Protein AF-A0A3L6RBG2-F1 (afdb_monomer)

Foldseek 3Di:
DDDDLLRVLLVCLLVLNVPSVVVVLVPDQNQPRADPQRDGSLLSCLLQLPLVSNCCCCPVNPDQQLDAGNFQDGSLQSNLQHADPSNHPSLSVNVVSVVRVRQQARATNQQDGSLLSCLLRLVLSSNVVSVVSPHDLFRAGPQGGSLLNNLLNLNLSSNLSSLVSPDDQQGDDVQHDGSLLSNLNSVRPSSNVSSLVSPHDLQDAGPQQAGSLVSNVVVVPVVVNVVSVVSPHDPPRPSVPVVVVVPDDPPPD

Mean predicted aligned error: 6.05 Å

Organism: Panicum miliaceum (NCBI:txid4540)

Solvent-accessible surface area (backbone atoms only — not comparable to full-atom values): 13514 Å² total; per-residue (Å²): 132,83,77,51,73,48,56,51,42,38,52,29,30,67,69,67,41,58,68,65,43,59,60,45,54,76,78,46,74,66,77,75,30,60,47,78,70,45,26,40,52,54,32,42,15,28,37,62,26,36,45,72,54,39,49,44,38,40,74,74,61,64,45,64,47,62,51,54,26,72,54,41,40,26,23,56,34,41,26,33,60,47,70,70,96,73,51,45,68,36,54,65,32,47,54,49,37,48,74,65,69,24,62,49,56,57,43,26,78,71,43,54,25,26,51,34,34,15,18,47,66,48,37,51,69,48,41,55,52,34,48,76,68,68,24,71,63,69,54,66,33,88,79,29,31,23,53,27,35,3,16,38,60,57,21,43,70,29,35,51,54,42,48,77,66,65,36,64,46,67,62,63,48,93,85,39,61,40,24,50,43,30,2,54,76,44,67,21,63,65,33,34,50,56,31,48,76,69,65,27,64,55,68,44,57,36,87,78,37,38,34,41,57,56,56,30,56,75,72,63,40,62,68,53,37,51,50,40,48,75,70,65,32,64,92,80,64,78,43,66,62,63,73,71,56,73,78,72,77,95,78,86,126

pLDDT: mean 91.05, std 12.67, range [36.81, 98.62]

Sequence (253 aa):
MAPTPLEVAVRAAVAGNLRPLKELSRTMDLRRGRGVNGRTMLHFAAKAGLLDLCRFLVEEAGFDANSASAHGETPILVATEAEGDEAADIVPVLRYLLARGGDPAAPDDKGYTPLHNAAEFGHHEALRLLLSKGAPVDPINRRGTPLHLAAAMDHDQAVKILLEHGADPNRVANHVLSPLMMACCGHSLKCMKLLVEAGADVNFKSPSGRPVLFQAVDDGITDIVKFLLEAGADPNIDDGILSNRACGDPWMG

Secondary structure (DSSP, 8-state):
-PPPHHHHHHHHHHTT-HHHHHHHHTTS-GGG---GGG--HHHHHHHTT-HHHHHIIIIIS---TT---TTS--HHHHHHT--STT---HHHHHHHHHHTT--TT---TT---HHHHHHHTT-HHHHHHHHHTT--S---BTTB-HHHHHHHTT-HHHHHHHHHTT--TT---TTPPPHHHHHHHTT-HHHHHHHHHTT--TTPBPTTS-BHHHHHHHTT-HHHHHHHHHTT--TT---SSGGGTSS------

Radius of gyration: 23.32 Å; Cα contacts (8 Å, |Δi|>4): 464; chains: 1; bounding box: 46×41×84 Å

Structure (mmCIF, N/CA/C/O backbone):
data_AF-A0A3L6RBG2-F1
#
_entry.id   AF-A0A3L6RBG2-F1
#
loop_
_atom_site.group_PDB
_atom_site.id
_atom_site.type_symbol
_atom_site.label_atom_id
_atom_site.label_alt_id
_atom_site.label_comp_id
_atom_site.label_asym_id
_atom_site.label_entity_id
_atom_site.label_seq_id
_atom_site.pdbx_PDB_ins_code
_atom_site.Cartn_x
_atom_site.Cartn_y
_atom_site.Cartn_z
_atom_site.occupancy
_atom_site.B_iso_or_equiv
_atom_site.auth_seq_id
_atom_site.auth_comp_id
_atom_site.auth_asym_id
_atom_site.auth_atom_id
_atom_site.pdbx_PDB_model_num
ATOM 1 N N . MET A 1 1 ? -11.401 26.140 29.840 1.00 72.88 1 MET A N 1
ATOM 2 C CA . MET A 1 1 ? -12.509 25.158 29.879 1.00 72.88 1 MET A CA 1
ATOM 3 C C . MET A 1 1 ? -11.918 23.803 30.220 1.00 72.88 1 MET A C 1
ATOM 5 O O . MET A 1 1 ? -10.861 23.492 29.683 1.00 72.88 1 MET A O 1
ATOM 9 N N . ALA A 1 2 ? -12.531 23.043 31.128 1.00 83.38 2 ALA A N 1
ATOM 10 C CA . ALA A 1 2 ? -12.106 21.670 31.400 1.00 83.38 2 ALA A CA 1
ATOM 11 C C . ALA A 1 2 ? -12.509 20.757 30.224 1.00 83.38 2 ALA A C 1
ATOM 13 O O . ALA A 1 2 ? -13.570 20.996 29.644 1.00 83.38 2 ALA A O 1
ATOM 14 N N . PRO A 1 3 ? -11.687 19.758 29.854 1.00 87.06 3 PRO A N 1
ATOM 15 C CA . PRO A 1 3 ? -12.012 18.858 28.756 1.00 87.06 3 PRO A CA 1
ATOM 16 C C . PRO A 1 3 ? -13.232 17.998 29.093 1.00 87.06 3 PRO A C 1
ATOM 18 O O . PRO A 1 3 ? -13.420 17.591 30.243 1.00 87.06 3 PRO A O 1
ATOM 21 N N . THR A 1 4 ? -14.055 17.704 28.089 1.00 92.62 4 THR A N 1
ATOM 22 C CA . THR A 1 4 ? -15.207 16.809 28.270 1.00 92.62 4 THR A CA 1
ATOM 23 C C . THR A 1 4 ? -14.745 15.370 28.553 1.00 92.62 4 THR A C 1
ATOM 25 O O . THR A 1 4 ? -13.637 14.990 28.163 1.00 92.62 4 THR A O 1
ATOM 28 N N . PRO A 1 5 ? -15.566 14.508 29.183 1.00 92.38 5 PRO A N 1
ATOM 29 C CA . PRO A 1 5 ? -15.164 13.121 29.429 1.00 92.38 5 PRO A CA 1
ATOM 30 C C . PRO A 1 5 ? -14.830 12.336 28.147 1.00 92.38 5 PRO A C 1
ATOM 32 O O . PRO A 1 5 ? -13.918 11.510 28.149 1.00 92.38 5 PRO A O 1
ATOM 35 N N . LEU A 1 6 ? -15.500 12.644 27.028 1.00 93.50 6 LEU A N 1
ATOM 36 C CA . LEU A 1 6 ? -15.174 12.074 25.717 1.00 93.50 6 LEU A CA 1
ATOM 37 C C . LEU A 1 6 ? -13.822 12.571 25.188 1.00 93.50 6 LEU A C 1
ATOM 39 O O . LEU A 1 6 ? -13.067 11.778 24.633 1.00 93.50 6 LEU A O 1
ATOM 43 N N . GLU A 1 7 ? -13.478 13.846 25.385 1.00 93.00 7 GLU A N 1
ATOM 44 C CA . GLU A 1 7 ? -12.146 14.363 25.037 1.00 93.00 7 GLU A CA 1
ATOM 45 C C . GLU A 1 7 ? -11.048 13.705 25.874 1.00 93.00 7 GLU A C 1
ATOM 47 O O . GLU A 1 7 ? -9.987 13.376 25.345 1.00 93.00 7 GLU A O 1
ATOM 52 N N . VAL A 1 8 ? -11.300 13.472 27.166 1.00 93.88 8 VAL A N 1
ATOM 53 C CA . VAL A 1 8 ? -10.378 12.732 28.040 1.00 93.88 8 VAL A CA 1
ATOM 54 C C . VAL A 1 8 ? -10.196 11.299 27.539 1.00 93.88 8 VAL A C 1
ATOM 56 O O . VAL A 1 8 ? -9.060 10.837 27.447 1.00 93.88 8 VAL A O 1
ATOM 59 N N . ALA A 1 9 ? -11.277 10.620 27.145 1.00 95.12 9 ALA A N 1
ATOM 60 C CA . ALA A 1 9 ? -11.199 9.282 26.563 1.00 95.12 9 ALA A CA 1
ATOM 61 C C . ALA A 1 9 ? -10.387 9.268 25.256 1.00 95.12 9 ALA A C 1
ATOM 63 O O . ALA A 1 9 ? -9.494 8.441 25.094 1.00 95.12 9 ALA A O 1
ATOM 64 N N . VAL A 1 10 ? -10.624 10.215 24.342 1.00 95.19 10 VAL A N 1
ATOM 65 C CA . VAL A 1 10 ? -9.850 10.312 23.093 1.00 95.19 10 VAL A CA 1
ATOM 66 C C . VAL A 1 10 ? -8.368 10.553 23.387 1.00 95.19 10 VAL A C 1
ATOM 68 O O . VAL A 1 10 ? -7.523 9.862 22.826 1.00 95.19 10 VAL A O 1
ATOM 71 N N . ARG A 1 11 ? -8.035 11.468 24.307 1.00 94.88 11 ARG A N 1
ATOM 72 C CA . ARG A 1 11 ? -6.641 11.708 24.723 1.00 94.88 11 ARG A CA 1
ATOM 73 C C . ARG A 1 11 ? -6.002 10.463 25.335 1.00 94.88 11 ARG A C 1
ATOM 75 O O . ARG A 1 11 ? -4.842 10.183 25.053 1.00 94.88 11 ARG A O 1
ATOM 82 N N . ALA A 1 12 ? -6.748 9.702 26.132 1.00 94.88 12 ALA A N 1
ATOM 83 C CA . ALA A 1 12 ? -6.268 8.444 26.687 1.00 94.88 12 ALA A CA 1
ATOM 84 C C . ALA A 1 12 ? -6.009 7.386 25.605 1.00 94.88 12 ALA A C 1
ATOM 86 O O . ALA A 1 12 ? -5.000 6.693 25.686 1.00 94.88 12 ALA A O 1
ATOM 87 N N . ALA A 1 13 ? -6.870 7.290 24.586 1.00 94.69 13 ALA A N 1
ATOM 88 C CA . ALA A 1 13 ? -6.662 6.393 23.450 1.00 94.69 13 ALA A CA 1
ATOM 89 C C . ALA A 1 13 ? -5.426 6.783 22.627 1.00 94.69 13 ALA A C 1
ATOM 91 O O . ALA A 1 13 ? -4.633 5.912 22.287 1.00 94.69 13 ALA A O 1
ATOM 92 N N . VAL A 1 14 ? -5.221 8.081 22.377 1.00 93.00 14 VAL A N 1
ATOM 93 C CA . VAL A 1 14 ? -4.010 8.603 21.715 1.00 93.00 14 VAL A CA 1
ATOM 94 C C . VAL A 1 14 ? -2.751 8.273 22.519 1.00 93.00 14 VAL A C 1
ATOM 96 O O . VAL A 1 14 ? -1.739 7.898 21.945 1.00 93.00 14 VAL A O 1
ATOM 99 N N . ALA A 1 15 ? -2.819 8.364 23.848 1.00 92.69 15 ALA A N 1
ATOM 100 C CA . ALA A 1 15 ? -1.716 8.005 24.737 1.00 92.69 15 ALA A CA 1
ATOM 101 C C . ALA A 1 15 ? -1.578 6.487 24.987 1.00 92.69 15 ALA A C 1
ATOM 103 O O . ALA A 1 15 ? -0.727 6.077 25.772 1.00 92.69 15 ALA A O 1
ATOM 104 N N . GLY A 1 16 ? -2.446 5.653 24.404 1.00 92.50 16 GLY A N 1
ATOM 105 C CA . GLY A 1 16 ? -2.448 4.205 24.616 1.00 92.50 16 GLY A CA 1
ATOM 106 C C . GLY A 1 16 ? -2.816 3.742 26.028 1.00 92.50 16 GLY A C 1
ATOM 107 O O . GLY A 1 16 ? -2.532 2.606 26.409 1.00 92.50 16 GLY A O 1
ATOM 108 N N . ASN A 1 17 ? -3.449 4.594 26.837 1.00 94.00 17 ASN A N 1
ATOM 109 C CA . ASN A 1 17 ? -3.751 4.280 28.229 1.00 94.00 17 ASN A CA 1
ATOM 110 C C . ASN A 1 17 ? -5.127 3.616 28.384 1.00 94.00 17 ASN A C 1
ATOM 112 O O . ASN A 1 17 ? -6.172 4.268 28.385 1.00 94.00 17 ASN A O 1
ATOM 116 N N . LEU A 1 18 ? -5.113 2.301 28.598 1.00 93.56 18 LEU A N 1
ATOM 117 C CA . LEU A 1 18 ? -6.313 1.482 28.776 1.00 93.56 18 LEU A CA 1
ATOM 118 C C . LEU A 1 18 ? -7.073 1.736 30.084 1.00 93.56 18 LEU A C 1
ATOM 120 O O . LEU A 1 18 ? -8.288 1.560 30.124 1.00 93.56 18 LEU A O 1
ATOM 124 N N . ARG A 1 19 ? -6.389 2.123 31.168 1.00 93.69 19 ARG A N 1
ATOM 125 C CA . ARG A 1 19 ? -7.015 2.259 32.499 1.00 93.69 19 ARG A CA 1
ATOM 126 C C . ARG A 1 19 ? -8.187 3.256 32.521 1.00 93.69 19 ARG A C 1
ATOM 128 O O . ARG A 1 19 ? -9.284 2.833 32.886 1.00 93.69 19 ARG A O 1
ATOM 135 N N . PRO A 1 20 ? -8.012 4.527 32.107 1.00 93.06 20 PRO A N 1
ATOM 136 C CA . PRO A 1 20 ? -9.111 5.490 32.084 1.00 93.06 20 PRO A CA 1
ATOM 137 C C . PRO A 1 20 ? -10.198 5.097 31.079 1.00 93.06 20 PRO A C 1
ATOM 139 O O . PRO A 1 20 ? -11.373 5.332 31.332 1.00 93.06 20 PRO A O 1
ATOM 142 N N . LEU A 1 21 ? -9.845 4.448 29.966 1.00 94.50 21 LEU A N 1
ATOM 143 C CA . LEU A 1 21 ? -10.830 3.986 28.986 1.00 94.50 21 LEU A CA 1
ATOM 144 C C . LEU A 1 21 ? -11.753 2.910 29.561 1.00 94.50 21 LEU A C 1
ATOM 146 O O . LEU A 1 21 ? -12.966 2.992 29.381 1.00 94.50 21 LEU A O 1
ATOM 150 N N . LYS A 1 22 ? -11.206 1.946 30.310 1.00 94.50 22 LYS A N 1
ATOM 151 C CA . LYS A 1 22 ? -12.002 0.919 30.997 1.00 94.50 22 LYS A CA 1
ATOM 152 C C . LYS A 1 22 ? -12.956 1.529 32.016 1.00 94.50 22 LYS A C 1
ATOM 154 O O . LYS A 1 22 ? -14.114 1.129 32.083 1.00 94.50 22 LYS A O 1
ATOM 159 N N . GLU A 1 23 ? -12.506 2.518 32.778 1.00 93.88 23 GLU A N 1
ATOM 160 C CA . GLU A 1 23 ? -13.360 3.209 33.746 1.00 93.88 23 GLU A CA 1
ATOM 161 C C . GLU A 1 23 ? -14.482 4.005 33.064 1.00 93.88 23 GLU A C 1
ATOM 163 O O . GLU A 1 23 ? -15.653 3.858 33.418 1.00 93.88 23 GLU A O 1
ATOM 168 N N . LEU A 1 24 ? -14.147 4.777 32.028 1.00 94.00 24 LEU A N 1
ATOM 169 C CA . LEU A 1 24 ? -15.115 5.581 31.282 1.00 94.00 24 LEU A CA 1
ATOM 170 C C . LEU A 1 24 ? -16.118 4.706 30.515 1.00 94.00 24 LEU A C 1
ATOM 172 O O . LEU A 1 24 ? -17.299 5.038 30.481 1.00 94.00 24 LEU A O 1
ATOM 176 N N . SER A 1 25 ? -15.703 3.549 29.989 1.00 94.31 25 SER A N 1
ATOM 177 C CA . SER A 1 25 ? -16.602 2.622 29.278 1.00 94.31 25 SER A CA 1
ATOM 178 C C . SER A 1 25 ? -17.759 2.090 30.128 1.00 94.31 25 SER A C 1
ATOM 180 O O . SER A 1 25 ? 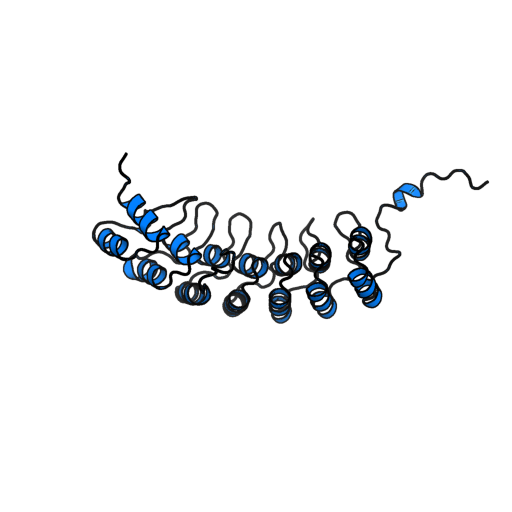-18.795 1.713 29.589 1.00 94.31 25 SER A O 1
ATOM 182 N N . ARG A 1 26 ? -17.624 2.102 31.462 1.00 93.56 26 ARG A N 1
ATOM 183 C CA . ARG A 1 26 ? -18.695 1.695 32.386 1.00 93.56 26 ARG A CA 1
ATOM 184 C C . ARG A 1 26 ? -19.786 2.749 32.536 1.00 93.56 26 ARG A C 1
ATOM 186 O O . ARG A 1 26 ? -20.877 2.427 32.994 1.00 93.56 26 ARG A O 1
ATOM 193 N N . THR A 1 27 ? -19.479 4.007 32.222 1.00 94.00 27 THR A N 1
ATOM 194 C CA . THR A 1 27 ? -20.354 5.154 32.504 1.00 94.00 27 THR A CA 1
ATOM 195 C C . THR A 1 27 ? -20.806 5.894 31.248 1.00 94.00 27 THR A C 1
ATOM 197 O O . THR A 1 27 ? -21.769 6.656 31.318 1.00 94.00 27 THR A O 1
ATOM 200 N N . MET A 1 28 ? -20.168 5.672 30.093 1.00 93.62 28 MET A N 1
ATOM 201 C CA . MET A 1 28 ? -20.548 6.310 28.831 1.00 93.62 28 MET A CA 1
ATOM 202 C C . MET A 1 28 ? -20.229 5.471 27.593 1.00 93.62 28 MET A C 1
ATOM 204 O O . MET A 1 28 ? -19.345 4.617 27.596 1.00 93.62 28 MET A O 1
ATOM 208 N N . ASP A 1 29 ? -20.907 5.798 26.492 1.00 94.56 29 ASP A N 1
ATOM 209 C CA . ASP A 1 29 ? -20.630 5.230 25.174 1.00 94.56 29 ASP A CA 1
ATOM 210 C C . ASP A 1 29 ? -19.411 5.907 24.524 1.00 94.56 29 ASP A C 1
ATOM 212 O O . ASP A 1 29 ? -19.510 6.993 23.938 1.00 94.56 29 ASP A O 1
ATOM 216 N N . LEU A 1 30 ? -18.256 5.241 24.610 1.00 94.44 30 LEU A N 1
ATOM 217 C CA . LEU A 1 30 ? -16.988 5.712 24.045 1.00 94.44 30 LEU A CA 1
ATOM 218 C C . LEU A 1 30 ? -17.047 5.923 22.526 1.00 94.44 30 LEU A C 1
ATOM 220 O O . LEU A 1 30 ? -16.308 6.754 21.995 1.00 94.44 30 LEU A O 1
ATOM 224 N N . ARG A 1 31 ? -17.949 5.231 21.816 1.00 94.31 31 ARG A N 1
ATOM 225 C CA . ARG A 1 31 ? -18.074 5.308 20.350 1.00 94.31 31 ARG A CA 1
ATOM 226 C C . ARG A 1 31 ? -18.549 6.665 19.865 1.00 94.31 31 ARG A C 1
ATOM 228 O O . ARG A 1 31 ? -18.472 6.934 18.672 1.00 94.31 31 ARG A O 1
ATOM 235 N N . ARG A 1 32 ? -19.029 7.535 20.757 1.00 92.38 32 ARG A N 1
ATOM 236 C CA . ARG A 1 32 ? -19.388 8.925 20.437 1.00 92.38 32 ARG A CA 1
ATOM 237 C C . ARG A 1 32 ? -18.175 9.853 20.397 1.00 92.38 32 ARG A C 1
ATOM 239 O O . ARG A 1 32 ? -18.257 10.929 19.815 1.00 92.38 32 ARG A O 1
ATOM 246 N N . GLY A 1 33 ? -17.051 9.439 20.981 1.00 91.44 33 GLY A N 1
ATOM 247 C CA . GLY A 1 33 ? -15.811 10.204 20.954 1.00 91.44 33 GLY A CA 1
ATOM 248 C C . GLY A 1 33 ? -15.265 10.317 19.532 1.00 91.44 33 GLY A C 1
ATOM 249 O O . GLY A 1 33 ? -15.132 9.320 18.817 1.00 91.44 33 GLY A O 1
ATOM 250 N N . ARG A 1 34 ? -14.952 11.541 19.114 1.00 93.94 34 ARG A N 1
ATOM 251 C CA . ARG A 1 34 ? -14.265 11.841 17.855 1.00 93.94 34 ARG A CA 1
ATOM 252 C C . ARG A 1 34 ? -13.045 12.689 18.177 1.00 93.94 34 ARG A C 1
ATOM 254 O O . ARG A 1 34 ? -13.147 13.652 18.931 1.00 93.94 34 ARG A O 1
ATOM 261 N N . GLY A 1 35 ? -11.896 12.285 17.654 1.00 92.62 35 GLY A N 1
ATOM 262 C CA . GLY A 1 35 ? -10.674 13.071 17.703 1.00 92.62 35 GLY A CA 1
ATOM 263 C C . GLY A 1 35 ? -10.532 13.973 16.485 1.00 92.62 35 GLY A C 1
ATOM 264 O O . GLY A 1 35 ? -11.496 14.266 15.774 1.00 92.62 35 GLY A O 1
ATOM 265 N N . VAL A 1 36 ? -9.294 14.395 16.245 1.00 89.62 36 VAL A N 1
ATOM 266 C CA . VAL A 1 36 ? -8.915 15.191 15.072 1.00 89.62 36 VAL A CA 1
ATOM 267 C C . VAL A 1 36 ? -9.315 14.449 13.786 1.00 89.62 36 VAL A C 1
ATOM 269 O O . VAL A 1 36 ? -9.212 13.224 13.719 1.00 89.62 36 VAL A O 1
ATOM 272 N N . ASN A 1 37 ? -9.816 15.185 12.788 1.00 91.00 37 ASN A N 1
ATOM 273 C CA . ASN A 1 37 ? -10.292 14.659 11.497 1.00 91.00 37 ASN A CA 1
ATOM 274 C C . ASN A 1 37 ? -11.396 13.589 11.612 1.00 91.00 37 ASN A C 1
ATOM 276 O O . ASN A 1 37 ? -11.512 12.699 10.775 1.00 91.00 37 ASN A O 1
ATOM 280 N N . GLY A 1 38 ? -12.196 13.619 12.683 1.00 94.12 38 GLY A N 1
ATOM 281 C CA . GLY A 1 38 ? -13.267 12.641 12.896 1.00 94.12 38 GLY A CA 1
ATOM 282 C C . GLY A 1 38 ? -12.773 11.226 13.209 1.00 94.12 38 GLY A C 1
ATOM 283 O O . GLY A 1 38 ? -13.581 10.299 13.250 1.00 94.12 38 GLY A O 1
ATOM 284 N N . ARG A 1 39 ? -11.472 11.037 13.467 1.00 95.50 39 ARG A N 1
ATOM 285 C CA . ARG A 1 39 ? -10.909 9.730 13.816 1.00 95.50 39 ARG A CA 1
ATOM 286 C C . ARG A 1 39 ? -11.491 9.225 15.136 1.00 95.50 39 ARG A C 1
ATOM 288 O O . ARG A 1 39 ? -11.616 9.957 16.121 1.00 95.50 39 ARG A O 1
ATOM 295 N N . THR A 1 40 ? -11.867 7.955 15.155 1.00 96.31 40 THR A N 1
ATOM 296 C CA . THR A 1 40 ? -12.324 7.260 16.366 1.00 96.31 40 THR A CA 1
ATOM 297 C C . THR A 1 40 ? -11.133 6.811 17.218 1.00 96.31 40 THR A C 1
ATOM 299 O O . THR A 1 40 ? -9.997 6.785 16.749 1.00 96.31 40 THR A O 1
ATOM 302 N N . MET A 1 41 ? -11.377 6.397 18.465 1.00 96.38 41 MET A N 1
ATOM 303 C CA . MET A 1 41 ? -10.329 5.817 19.323 1.00 96.38 41 MET A CA 1
ATOM 304 C C . MET A 1 41 ? -9.642 4.607 18.672 1.00 96.38 41 MET A C 1
ATOM 306 O O . MET A 1 41 ? -8.444 4.418 18.862 1.00 96.38 41 MET A O 1
ATOM 310 N N . LEU A 1 42 ? -10.378 3.834 17.862 1.00 97.19 42 LEU A N 1
ATOM 311 C CA . LEU A 1 42 ? -9.842 2.669 17.159 1.00 97.19 42 LEU A CA 1
ATOM 312 C C . LEU A 1 42 ? -8.834 3.060 16.071 1.00 97.19 42 LEU A C 1
ATOM 314 O O . LEU A 1 42 ? -7.852 2.353 15.892 1.00 97.19 42 LEU A O 1
ATOM 318 N N . HIS A 1 43 ? -9.007 4.209 15.412 1.00 96.44 43 HIS A N 1
ATOM 319 C CA . HIS A 1 43 ? -8.020 4.715 14.450 1.00 96.44 43 HIS A CA 1
ATOM 320 C C . HIS A 1 43 ? -6.690 5.042 15.128 1.00 96.44 43 HIS A C 1
ATOM 322 O O . HIS A 1 43 ? -5.634 4.681 14.621 1.00 96.44 43 HIS A O 1
ATOM 328 N N . PHE A 1 44 ? -6.736 5.719 16.280 1.00 94.31 44 PHE A N 1
ATOM 329 C CA . PHE A 1 44 ? -5.524 6.059 17.027 1.00 94.31 44 PHE A CA 1
ATOM 330 C C . PHE A 1 44 ? -4.823 4.804 17.548 1.00 94.31 44 PHE A C 1
ATOM 332 O O . PHE A 1 44 ? -3.613 4.679 17.395 1.00 94.31 44 PHE A O 1
ATOM 339 N N . ALA A 1 45 ? -5.588 3.851 18.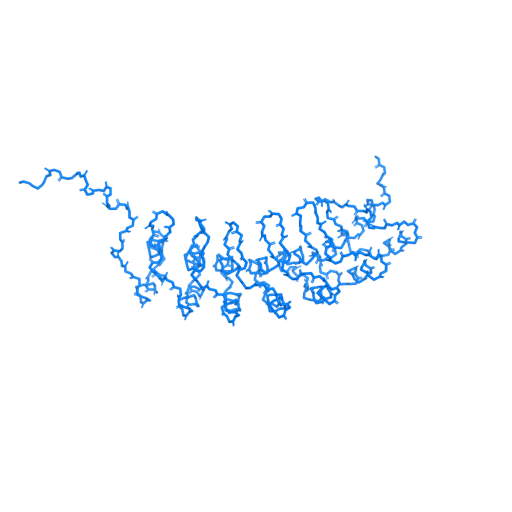088 1.00 94.88 45 ALA A N 1
ATOM 340 C CA . ALA A 1 45 ? -5.058 2.568 18.535 1.00 94.88 45 ALA A CA 1
ATOM 341 C C . ALA A 1 45 ? -4.406 1.781 17.388 1.00 94.88 45 ALA A C 1
ATOM 343 O O . ALA A 1 45 ? -3.325 1.224 17.569 1.00 94.88 45 ALA A O 1
ATOM 344 N N . ALA A 1 46 ? -5.046 1.767 16.214 1.00 95.25 46 ALA A N 1
ATOM 345 C CA . ALA A 1 46 ? -4.564 1.038 15.053 1.00 95.25 46 ALA A CA 1
ATOM 346 C C . ALA A 1 46 ? -3.296 1.669 14.458 1.00 95.25 46 ALA A C 1
ATOM 348 O O . ALA A 1 46 ? -2.322 0.956 14.231 1.00 95.25 46 ALA A O 1
ATOM 349 N N . LYS A 1 47 ? -3.267 3.002 14.302 1.00 93.06 47 LYS A N 1
ATOM 350 C CA . LYS A 1 47 ? -2.079 3.746 13.843 1.00 93.06 47 LYS A CA 1
ATOM 351 C C . LYS A 1 47 ? -0.881 3.579 14.781 1.00 93.06 47 LYS A C 1
ATOM 353 O O . LYS A 1 47 ? 0.248 3.526 14.318 1.00 93.06 47 LYS A O 1
ATOM 358 N N . ALA A 1 48 ? -1.124 3.473 16.086 1.00 91.19 48 ALA A N 1
ATOM 359 C CA . ALA A 1 48 ? -0.075 3.294 17.088 1.00 91.19 48 ALA A CA 1
ATOM 360 C C . ALA A 1 48 ? 0.343 1.823 17.315 1.00 91.19 48 ALA A C 1
ATOM 362 O O . ALA A 1 48 ? 1.152 1.558 18.200 1.00 91.19 48 ALA A O 1
ATOM 363 N N . GLY A 1 49 ? -0.231 0.849 16.595 1.00 92.75 49 GLY A N 1
ATOM 364 C CA . GLY A 1 49 ? 0.108 -0.571 16.778 1.00 92.75 49 GLY A CA 1
ATOM 365 C C . GLY A 1 49 ? -0.344 -1.170 18.123 1.00 92.75 49 GLY A C 1
ATOM 366 O O . GLY A 1 49 ? 0.148 -2.215 18.548 1.00 92.75 49 GLY A O 1
ATOM 367 N N . LEU A 1 50 ? -1.291 -0.538 18.825 1.00 93.44 50 LEU A N 1
ATOM 368 C CA . LEU A 1 50 ? -1.692 -0.926 20.181 1.00 93.44 50 LEU A CA 1
ATOM 369 C C . LEU A 1 50 ? -2.749 -2.040 20.160 1.00 93.44 50 LEU A C 1
ATOM 371 O O . LEU A 1 50 ? -3.951 -1.785 20.293 1.00 93.44 50 LEU A O 1
ATOM 375 N N . LEU A 1 51 ? -2.305 -3.291 20.017 1.00 95.00 51 LEU A N 1
ATOM 376 C CA . LEU A 1 51 ? -3.188 -4.460 19.899 1.00 95.00 51 LEU A CA 1
ATOM 377 C C . LEU A 1 51 ? -4.179 -4.600 21.063 1.00 95.00 51 LEU A C 1
ATOM 379 O O . LEU A 1 51 ? -5.367 -4.809 20.824 1.00 95.00 51 LEU A O 1
ATOM 383 N N . ASP A 1 52 ? -3.724 -4.470 22.310 1.00 96.00 52 ASP A N 1
ATOM 384 C CA . ASP A 1 52 ? -4.598 -4.625 23.482 1.00 96.00 52 ASP A CA 1
ATOM 385 C C . ASP A 1 52 ? -5.684 -3.549 23.534 1.00 96.00 52 ASP A C 1
ATOM 387 O O . ASP A 1 52 ? -6.823 -3.812 23.928 1.00 96.00 52 ASP A O 1
ATOM 391 N N . LEU A 1 53 ? -5.351 -2.339 23.080 1.00 96.19 53 LEU A N 1
ATOM 392 C CA . LEU A 1 53 ? -6.318 -1.261 22.957 1.00 96.19 53 LEU A CA 1
ATOM 393 C C . LEU A 1 53 ? -7.312 -1.528 21.824 1.00 96.19 53 LEU A C 1
ATOM 395 O O . LEU A 1 53 ? -8.511 -1.349 22.023 1.00 96.19 53 LEU A O 1
ATOM 399 N N . CYS A 1 54 ? -6.850 -2.024 20.674 1.00 97.00 54 CYS A N 1
ATOM 400 C CA . CYS A 1 54 ? -7.737 -2.446 19.589 1.00 97.00 54 CYS A CA 1
ATOM 401 C C . CYS A 1 54 ? -8.712 -3.539 20.054 1.00 97.00 54 CYS A C 1
ATOM 403 O O . CYS A 1 54 ? -9.907 -3.444 19.779 1.00 97.00 54 CYS A O 1
ATOM 405 N N . ARG A 1 55 ? -8.224 -4.533 20.813 1.00 97.56 55 ARG A N 1
ATOM 406 C CA . ARG A 1 55 ? -9.051 -5.609 21.382 1.00 97.56 55 ARG A CA 1
ATOM 407 C C . ARG A 1 55 ? -10.132 -5.069 22.300 1.00 97.56 55 ARG A C 1
ATOM 409 O O . ARG A 1 55 ? -11.303 -5.359 22.090 1.00 97.56 55 ARG A O 1
ATOM 416 N N . PHE A 1 56 ? -9.747 -4.237 23.266 1.00 97.50 56 PHE A N 1
ATOM 417 C CA . PHE A 1 56 ? -10.691 -3.593 24.174 1.00 97.50 56 PHE A CA 1
ATOM 418 C C . PHE A 1 56 ? -11.761 -2.796 23.412 1.00 97.50 56 PHE A C 1
ATOM 420 O O . PHE A 1 56 ? -12.953 -2.926 23.685 1.00 97.50 56 PHE A O 1
ATOM 427 N N . LEU A 1 57 ? -11.351 -1.983 22.435 1.00 97.31 57 LEU A N 1
ATOM 428 C CA . LEU A 1 57 ? -12.275 -1.121 21.704 1.00 97.31 57 LEU A CA 1
ATOM 429 C C . LEU A 1 57 ? -13.273 -1.920 20.856 1.00 97.31 57 LEU A C 1
ATOM 431 O O . LEU A 1 57 ? -14.449 -1.568 20.821 1.00 97.31 57 LEU A O 1
ATOM 435 N N . VAL A 1 58 ? -12.838 -2.994 20.198 1.00 97.56 58 VAL A N 1
ATOM 436 C CA . VAL A 1 58 ? -13.719 -3.814 19.353 1.00 97.56 58 VAL A CA 1
ATOM 437 C C . VAL A 1 58 ? -14.595 -4.751 20.193 1.00 97.56 58 VAL A C 1
ATOM 439 O O . VAL A 1 58 ? -15.800 -4.818 19.968 1.00 97.56 58 VAL A O 1
ATOM 442 N N . GLU A 1 59 ? -14.025 -5.454 21.175 1.00 96.25 59 GLU A N 1
ATOM 443 C CA . GLU A 1 59 ? -14.728 -6.513 21.919 1.00 96.25 59 GLU A CA 1
ATOM 444 C C . GLU A 1 59 ? -15.543 -5.987 23.100 1.00 96.25 59 GLU A C 1
ATOM 446 O O . GLU A 1 59 ? -16.671 -6.428 23.306 1.00 96.25 59 GLU A O 1
ATOM 451 N N . GLU A 1 60 ? -14.992 -5.050 23.876 1.00 95.06 60 GLU A N 1
ATOM 452 C CA . GLU A 1 60 ? -15.652 -4.541 25.084 1.00 95.06 60 GLU A CA 1
ATOM 453 C C . GLU A 1 60 ? -16.446 -3.260 24.792 1.00 95.06 60 GLU A C 1
ATOM 455 O O . GLU A 1 60 ? -17.580 -3.117 25.246 1.00 95.06 60 GLU A O 1
ATOM 460 N N . ALA A 1 61 ? -15.881 -2.331 24.012 1.00 94.44 61 ALA A N 1
ATOM 461 C CA . ALA A 1 61 ? -16.534 -1.053 23.707 1.00 94.44 61 ALA A CA 1
ATOM 462 C C . ALA A 1 61 ? -17.381 -1.067 22.416 1.00 94.44 61 ALA A C 1
ATOM 464 O O . ALA A 1 61 ? -18.054 -0.077 22.121 1.00 94.44 61 ALA A O 1
ATOM 465 N N . GLY A 1 62 ? -17.371 -2.169 21.655 1.00 95.44 62 GLY A N 1
ATOM 466 C CA . GLY A 1 62 ? -18.246 -2.388 20.499 1.00 95.44 62 GLY A CA 1
ATOM 467 C C . GLY A 1 62 ? -17.994 -1.459 19.307 1.00 95.44 62 GLY A C 1
ATOM 468 O O . GLY A 1 62 ? -18.952 -1.053 18.642 1.00 95.44 62 GLY A O 1
ATOM 469 N N . PHE A 1 63 ? -16.742 -1.057 19.068 1.00 97.12 63 PHE A N 1
ATOM 470 C CA . PHE A 1 63 ? -16.363 -0.299 17.873 1.00 97.12 63 PHE A CA 1
ATOM 471 C C . PHE A 1 63 ? -16.390 -1.192 16.628 1.00 97.12 63 PHE A C 1
ATOM 473 O O . PHE A 1 63 ? -15.902 -2.320 16.650 1.00 97.12 63 PHE A O 1
ATOM 480 N N . ASP A 1 64 ? -16.908 -0.651 15.526 1.00 96.00 64 ASP A N 1
ATOM 481 C CA . ASP A 1 64 ? -16.847 -1.293 14.214 1.00 96.00 64 ASP A CA 1
ATOM 482 C C . ASP A 1 64 ? -15.431 -1.160 13.628 1.00 96.00 64 ASP A C 1
ATOM 484 O O . ASP A 1 64 ? -14.892 -0.049 13.545 1.00 96.00 64 ASP A O 1
ATOM 488 N N . ALA A 1 65 ? -14.849 -2.287 13.206 1.00 95.81 65 ALA A N 1
ATOM 489 C CA . ALA A 1 65 ? -13.534 -2.365 12.574 1.00 95.81 65 ALA A CA 1
ATOM 490 C C . ALA A 1 65 ? -13.449 -1.588 11.247 1.00 95.81 65 ALA A C 1
ATOM 492 O O . ALA A 1 65 ? -12.345 -1.244 10.831 1.00 95.81 65 ALA A O 1
ATOM 493 N N . ASN A 1 66 ? -14.592 -1.269 10.630 1.00 96.75 66 ASN A N 1
ATOM 494 C CA . ASN A 1 66 ? -14.706 -0.486 9.397 1.00 96.75 66 ASN A CA 1
ATOM 495 C C . ASN A 1 66 ? -15.173 0.960 9.626 1.00 96.75 66 ASN A C 1
ATOM 497 O O . ASN A 1 66 ? -15.520 1.650 8.671 1.00 96.75 66 ASN A O 1
ATOM 501 N N . SER A 1 67 ? -15.202 1.438 10.876 1.00 94.50 67 SER A N 1
ATOM 502 C CA . SER A 1 67 ? -15.611 2.819 11.169 1.00 94.50 67 SER A CA 1
ATOM 503 C C . SER A 1 67 ? -14.764 3.811 10.371 1.00 94.50 67 SER A C 1
ATOM 505 O O . SER A 1 67 ? -13.564 3.864 10.597 1.00 94.50 67 SER A O 1
ATOM 507 N N . ALA A 1 68 ? -15.368 4.629 9.514 1.00 95.31 68 ALA A N 1
ATOM 508 C CA . ALA A 1 68 ? -14.637 5.630 8.740 1.00 95.31 68 ALA A CA 1
ATOM 509 C C . ALA A 1 68 ? -14.369 6.925 9.537 1.00 95.31 68 ALA A C 1
ATOM 511 O O . ALA A 1 68 ? -15.198 7.355 10.351 1.00 95.31 68 ALA A O 1
ATOM 512 N N . SER A 1 69 ? -13.219 7.563 9.296 1.00 96.31 69 SER A N 1
ATOM 513 C CA . SER A 1 69 ? -12.924 8.940 9.722 1.00 96.31 69 SER A CA 1
ATOM 514 C C . SER A 1 69 ? -13.696 9.969 8.874 1.00 96.31 69 SER A C 1
ATOM 516 O O . SER A 1 69 ? -14.486 9.611 8.000 1.00 96.31 69 SER A O 1
ATOM 518 N N . ALA A 1 70 ? -13.474 11.271 9.101 1.00 96.31 70 ALA A N 1
ATOM 519 C CA . ALA A 1 70 ? -14.075 12.319 8.265 1.00 96.31 70 ALA A CA 1
ATOM 520 C C . ALA A 1 70 ? -13.533 12.351 6.822 1.00 96.31 70 ALA A C 1
ATOM 522 O O . ALA A 1 70 ? -14.073 13.091 6.007 1.00 96.31 70 ALA A O 1
ATOM 523 N N . HIS A 1 71 ? -12.474 11.589 6.528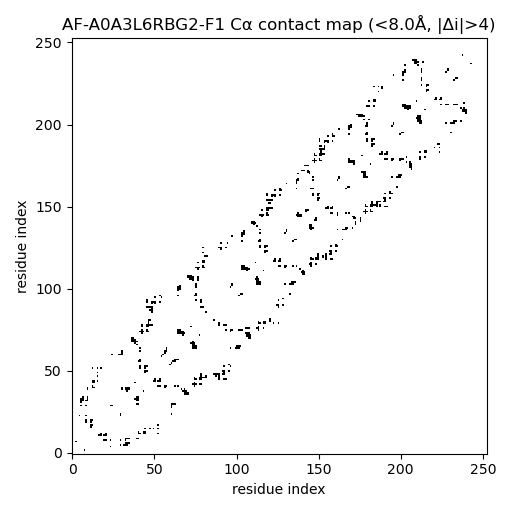 1.00 95.44 71 HIS A N 1
ATOM 524 C CA . HIS A 1 71 ? -11.858 11.475 5.202 1.00 95.44 71 HIS A CA 1
ATOM 525 C C . HIS A 1 71 ? -12.031 10.081 4.582 1.00 95.44 71 HIS A C 1
ATOM 527 O O . HIS A 1 71 ? -11.289 9.718 3.674 1.00 95.44 71 HIS A O 1
ATOM 533 N N . GLY A 1 72 ? -12.938 9.259 5.120 1.00 96.31 72 GLY A N 1
ATOM 534 C CA . GLY A 1 72 ? -13.152 7.892 4.637 1.00 96.31 72 GLY A CA 1
ATOM 535 C C . GLY A 1 72 ? -12.104 6.881 5.115 1.00 96.31 72 GLY A C 1
ATOM 536 O O . GLY A 1 72 ? -12.180 5.711 4.759 1.00 96.31 72 GLY A O 1
ATOM 537 N N . GLU A 1 73 ? -11.134 7.288 5.938 1.00 97.00 73 GLU A N 1
ATOM 538 C CA . GLU A 1 73 ? -10.073 6.385 6.387 1.00 97.00 73 GLU A CA 1
ATOM 539 C C . GLU A 1 73 ? -10.637 5.315 7.323 1.00 97.00 73 GLU A C 1
ATOM 541 O O . GLU A 1 73 ? -11.366 5.651 8.253 1.00 97.00 73 GLU A O 1
ATOM 546 N N . THR A 1 74 ? -10.266 4.051 7.127 1.00 97.75 74 THR A N 1
ATOM 547 C CA . THR A 1 74 ? -10.579 2.962 8.064 1.00 97.75 74 THR A CA 1
ATOM 548 C C . THR A 1 74 ? -9.439 2.749 9.071 1.00 97.75 74 THR A C 1
ATOM 550 O O . THR A 1 74 ? -8.299 3.151 8.813 1.00 97.75 74 THR A O 1
ATOM 553 N N . PRO A 1 75 ? -9.676 2.060 10.206 1.00 96.94 75 PRO A N 1
ATOM 554 C CA . PRO A 1 75 ? -8.623 1.664 11.141 1.00 96.94 75 PRO A CA 1
ATOM 555 C C . PRO A 1 75 ? -7.476 0.880 10.487 1.00 96.94 75 PRO A C 1
ATOM 557 O O . PRO A 1 75 ? -6.319 1.087 10.842 1.00 96.94 75 PRO A O 1
ATOM 560 N N . ILE A 1 76 ? -7.778 0.012 9.515 1.00 97.44 76 ILE A N 1
ATOM 561 C CA . ILE A 1 76 ? -6.764 -0.732 8.751 1.00 97.44 76 ILE A CA 1
ATOM 562 C C . ILE A 1 76 ? -5.929 0.225 7.891 1.00 97.44 76 ILE A C 1
ATOM 564 O O . ILE A 1 76 ? -4.702 0.130 7.904 1.00 97.44 76 ILE A O 1
ATOM 568 N N . LEU A 1 77 ? -6.565 1.173 7.193 1.00 97.19 77 LEU 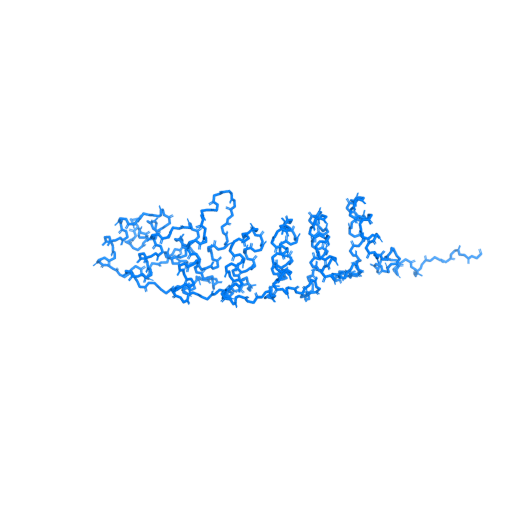A N 1
ATOM 569 C CA . LEU A 1 77 ? -5.855 2.141 6.354 1.00 97.19 77 LEU A CA 1
ATOM 570 C C . LEU A 1 77 ? -4.877 2.996 7.171 1.00 97.19 77 LEU A C 1
ATOM 572 O O . LEU A 1 77 ? -3.708 3.124 6.804 1.00 97.19 77 LEU A O 1
ATOM 576 N N . VAL A 1 78 ? -5.321 3.535 8.309 1.00 95.12 78 VAL A N 1
ATOM 577 C CA . VAL A 1 78 ? -4.454 4.370 9.160 1.00 95.12 78 VAL A CA 1
ATOM 578 C C . VAL A 1 78 ? -3.360 3.567 9.865 1.00 95.12 78 VAL A C 1
ATOM 580 O O . VAL A 1 78 ? -2.320 4.132 10.184 1.00 95.12 78 VAL A O 1
ATOM 583 N N . ALA A 1 79 ? -3.558 2.262 10.096 1.00 94.62 79 ALA A N 1
ATOM 584 C CA . ALA A 1 79 ? -2.500 1.385 10.602 1.00 94.62 79 ALA A CA 1
ATOM 585 C C . ALA A 1 79 ? -1.367 1.235 9.580 1.00 94.62 79 ALA A C 1
ATOM 587 O O . ALA A 1 79 ? -0.199 1.255 9.945 1.00 94.62 79 ALA A O 1
ATOM 588 N N . THR A 1 80 ? -1.701 1.138 8.291 1.00 94.38 80 THR A N 1
ATOM 589 C CA . THR A 1 80 ? -0.695 1.049 7.219 1.00 94.38 80 THR A CA 1
ATOM 590 C C . THR A 1 80 ? 0.014 2.371 6.905 1.00 94.38 80 THR A C 1
ATOM 592 O O . THR A 1 80 ? 1.008 2.353 6.194 1.00 94.38 80 THR A O 1
ATOM 595 N N . GLU A 1 81 ? -0.471 3.500 7.435 1.00 91.00 81 GLU A N 1
ATOM 596 C CA . GLU A 1 81 ? 0.102 4.853 7.281 1.00 91.00 81 GLU A CA 1
ATOM 597 C C . GLU A 1 81 ? 1.246 5.143 8.278 1.00 91.00 81 GLU A C 1
ATOM 599 O O . GLU A 1 81 ? 1.724 6.269 8.361 1.00 91.00 81 GLU A O 1
ATOM 604 N N . ALA A 1 82 ? 1.629 4.192 9.136 1.00 82.31 82 ALA A N 1
ATOM 605 C CA . ALA A 1 82 ? 2.682 4.430 10.122 1.00 82.31 82 ALA A CA 1
ATOM 606 C C . ALA A 1 82 ? 4.045 4.634 9.430 1.00 82.31 82 ALA A C 1
ATOM 608 O O . ALA A 1 82 ? 4.454 3.807 8.616 1.00 82.31 82 ALA A O 1
ATOM 609 N N . GLU A 1 83 ? 4.743 5.720 9.773 1.00 78.00 83 GLU A N 1
ATOM 610 C CA . GLU A 1 83 ? 6.047 6.098 9.209 1.00 78.00 83 GLU A CA 1
ATOM 611 C C . GLU A 1 83 ? 7.181 5.889 10.231 1.00 78.00 83 GLU A C 1
ATOM 613 O O . GLU A 1 83 ? 6.981 6.089 11.431 1.00 78.00 83 GLU A O 1
ATOM 618 N N . GLY A 1 84 ? 8.390 5.570 9.748 1.00 64.31 84 GLY A N 1
ATOM 619 C CA . GLY A 1 84 ? 9.637 5.561 10.530 1.00 64.31 84 GLY A CA 1
ATOM 620 C C . GLY A 1 84 ? 10.009 4.235 11.216 1.00 64.31 84 GLY A C 1
ATOM 621 O O . GLY A 1 84 ? 9.268 3.257 11.175 1.00 64.31 84 GLY A O 1
ATOM 622 N N . ASP A 1 85 ? 11.176 4.220 11.877 1.00 46.81 85 ASP A N 1
ATOM 623 C CA . ASP A 1 85 ? 11.723 3.062 12.619 1.00 46.81 85 ASP A CA 1
ATOM 624 C C . ASP A 1 85 ? 10.874 2.666 13.846 1.00 46.81 85 ASP A C 1
ATOM 626 O O . ASP A 1 85 ? 11.019 1.574 14.396 1.00 46.81 85 ASP A O 1
ATOM 630 N N . GLU A 1 86 ? 9.961 3.549 14.267 1.00 49.31 86 GLU A N 1
ATOM 631 C CA . GLU A 1 86 ? 8.938 3.301 15.287 1.00 49.31 86 GLU A CA 1
ATOM 632 C C . GLU A 1 86 ? 7.641 2.734 14.702 1.00 49.31 86 GLU A C 1
ATOM 634 O O . GLU A 1 86 ? 6.591 2.841 15.340 1.00 49.31 86 GLU A O 1
ATOM 639 N N . ALA A 1 87 ? 7.671 2.130 13.509 1.00 56.28 87 ALA A N 1
ATOM 640 C CA . ALA A 1 87 ? 6.588 1.271 13.052 1.00 56.28 87 ALA A CA 1
ATOM 641 C C . ALA A 1 87 ? 6.432 0.113 14.056 1.00 56.28 87 ALA A C 1
ATOM 643 O O . ALA A 1 87 ? 6.965 -0.984 13.877 1.00 56.28 87 ALA A O 1
ATOM 644 N N . ALA A 1 88 ? 5.729 0.386 15.162 1.00 60.97 88 ALA A N 1
ATOM 645 C CA . ALA A 1 88 ? 5.236 -0.593 16.107 1.00 60.97 88 ALA A CA 1
ATOM 646 C C . ALA A 1 88 ? 4.635 -1.705 15.269 1.00 60.97 88 ALA A C 1
ATOM 648 O O . ALA A 1 88 ? 3.940 -1.391 14.309 1.00 60.97 88 ALA A O 1
ATOM 649 N N . ASP A 1 89 ? 4.939 -2.963 15.586 1.00 79.50 89 ASP A N 1
ATOM 650 C CA . ASP A 1 89 ? 4.528 -4.092 14.759 1.00 79.50 89 ASP A CA 1
ATOM 651 C C . ASP A 1 89 ? 3.016 -4.007 14.467 1.00 79.50 89 ASP A C 1
ATOM 653 O O . ASP A 1 89 ? 2.165 -4.338 15.298 1.00 79.50 89 ASP A O 1
ATOM 657 N N . ILE A 1 90 ? 2.684 -3.474 13.286 1.00 90.75 90 ILE A N 1
ATOM 658 C CA . ILE A 1 90 ? 1.311 -3.215 12.855 1.00 90.75 90 ILE A CA 1
ATOM 659 C C . ILE A 1 90 ? 0.659 -4.525 12.442 1.00 90.75 90 ILE A C 1
ATOM 661 O O . ILE A 1 90 ? -0.564 -4.625 12.389 1.00 90.75 90 ILE A O 1
ATOM 665 N N . VAL A 1 91 ? 1.453 -5.569 12.188 1.00 94.00 91 VAL A N 1
ATOM 666 C CA . VAL A 1 91 ? 0.985 -6.839 11.649 1.00 94.00 91 VAL A CA 1
ATOM 667 C C . VAL A 1 91 ? 0.033 -7.541 12.630 1.00 94.00 91 VAL A C 1
ATOM 669 O O . VAL A 1 91 ? -1.033 -7.971 12.185 1.00 94.00 91 VAL A O 1
ATOM 672 N N . PRO A 1 92 ? 0.301 -7.629 13.950 1.00 96.06 92 PRO A N 1
ATOM 673 C CA . PRO A 1 92 ? -0.671 -8.071 14.946 1.00 96.06 92 PRO A CA 1
ATOM 674 C C . PRO A 1 92 ? -1.998 -7.309 14.911 1.00 96.06 92 PRO A C 1
ATOM 676 O O . PRO A 1 92 ? -3.058 -7.939 14.963 1.00 96.06 92 PRO A O 1
ATOM 679 N N . VAL A 1 93 ? -1.960 -5.977 14.795 1.00 96.00 93 VAL A N 1
ATOM 680 C CA . VAL A 1 93 ? -3.166 -5.138 14.703 1.00 96.00 93 VAL A CA 1
ATOM 681 C C . VAL A 1 93 ? -3.926 -5.427 13.413 1.00 96.00 93 VAL A C 1
ATOM 683 O O . VAL A 1 93 ? -5.129 -5.675 13.465 1.00 96.00 93 VAL A O 1
ATOM 686 N N . LEU A 1 94 ? -3.240 -5.475 12.269 1.00 96.94 94 LEU A N 1
ATOM 687 C CA . LEU A 1 94 ? -3.847 -5.803 10.982 1.00 96.94 94 LEU A CA 1
ATOM 688 C C . LEU A 1 94 ? -4.491 -7.191 11.015 1.00 96.94 94 LEU A C 1
ATOM 690 O O . LEU A 1 94 ? -5.664 -7.326 10.677 1.00 96.94 94 LEU A O 1
ATOM 694 N N . ARG A 1 95 ? -3.771 -8.222 11.484 1.00 97.75 95 ARG A N 1
ATOM 695 C CA . ARG A 1 95 ? -4.315 -9.587 11.619 1.00 97.75 95 ARG A CA 1
ATOM 696 C C . ARG A 1 95 ? -5.570 -9.591 12.480 1.00 97.75 95 ARG A C 1
ATOM 698 O O . ARG A 1 95 ? -6.533 -10.271 12.135 1.00 97.75 95 ARG A O 1
ATOM 705 N N . TYR A 1 96 ? -5.554 -8.844 13.582 1.00 98.19 96 TYR A N 1
ATOM 706 C CA . TYR A 1 96 ? -6.696 -8.736 14.475 1.00 98.19 96 TYR A CA 1
ATOM 707 C C . TYR A 1 96 ? -7.899 -8.071 13.798 1.00 98.19 96 TYR A C 1
ATOM 709 O O . TYR A 1 96 ? -8.972 -8.668 13.764 1.00 98.19 96 TYR A O 1
ATOM 717 N N . LEU A 1 97 ? -7.727 -6.879 13.223 1.00 98.06 97 LEU A N 1
ATOM 718 C CA . LEU A 1 97 ? -8.814 -6.133 12.582 1.00 98.06 97 LEU A CA 1
ATOM 719 C C . LEU A 1 97 ? -9.408 -6.902 11.394 1.00 98.06 97 LEU A C 1
ATOM 721 O O . LEU A 1 97 ? -10.627 -7.023 11.293 1.00 98.06 97 LEU A O 1
ATOM 725 N N . LEU A 1 98 ? -8.563 -7.513 10.559 1.00 98.06 98 LEU A N 1
ATOM 726 C CA . LEU A 1 98 ? -8.990 -8.362 9.440 1.00 98.06 98 LEU A CA 1
ATOM 727 C C . LEU A 1 98 ? -9.783 -9.585 9.932 1.00 98.06 98 LEU A C 1
ATOM 729 O O . LEU A 1 98 ? -10.810 -9.937 9.357 1.00 98.06 98 LEU A O 1
ATOM 733 N N . ALA A 1 99 ? -9.365 -10.216 11.036 1.00 97.88 99 ALA A N 1
ATOM 734 C CA . ALA A 1 99 ? -10.106 -11.326 11.645 1.00 97.88 99 ALA A CA 1
ATOM 735 C C . ALA A 1 99 ? -11.453 -10.899 12.260 1.00 97.88 99 ALA A C 1
ATOM 737 O O . ALA A 1 99 ? -12.321 -11.744 12.482 1.00 97.88 99 ALA A O 1
ATOM 738 N N . ARG A 1 100 ? -11.641 -9.602 12.532 1.00 97.81 100 ARG A N 1
ATOM 739 C CA . ARG A 1 100 ? -12.894 -9.005 13.017 1.00 97.81 100 ARG A CA 1
ATOM 740 C C . ARG A 1 100 ? -13.743 -8.389 11.899 1.00 97.81 100 ARG A C 1
ATOM 742 O O . ARG A 1 100 ? -14.678 -7.654 12.193 1.00 97.81 100 ARG A O 1
ATOM 749 N N . GLY A 1 101 ? -13.458 -8.722 10.638 1.00 96.81 101 GLY A N 1
ATOM 750 C CA . GLY A 1 101 ? -14.249 -8.281 9.486 1.00 96.81 101 GLY A CA 1
ATOM 751 C C . GLY A 1 101 ? -13.861 -6.907 8.943 1.00 96.81 101 GLY A C 1
ATOM 752 O O . GLY A 1 101 ? -14.632 -6.322 8.186 1.00 96.81 101 GLY A O 1
ATOM 753 N N . GLY A 1 102 ? -12.692 -6.385 9.324 1.00 97.56 102 GLY A N 1
ATOM 754 C CA . GLY A 1 102 ? -12.124 -5.206 8.682 1.00 97.56 102 GLY A CA 1
ATOM 755 C C . GLY A 1 102 ? -11.845 -5.469 7.199 1.00 97.56 102 GLY A C 1
ATOM 756 O O . GLY A 1 102 ? -11.297 -6.515 6.850 1.00 97.56 102 GLY A O 1
ATOM 757 N N . ASP A 1 103 ? -12.227 -4.531 6.339 1.00 97.88 103 ASP A N 1
ATOM 758 C CA . ASP A 1 103 ? -12.050 -4.622 4.893 1.00 97.88 103 ASP A CA 1
ATOM 759 C C . ASP A 1 103 ? -10.596 -4.270 4.499 1.00 97.88 103 ASP A C 1
ATOM 761 O O . ASP A 1 103 ? -10.157 -3.137 4.727 1.00 97.88 103 ASP A O 1
ATOM 765 N N . PRO A 1 104 ? -9.823 -5.205 3.906 1.00 97.44 104 PRO A N 1
ATOM 766 C CA . PRO A 1 104 ? -8.452 -4.945 3.463 1.00 97.44 104 PRO A CA 1
ATOM 767 C C . PRO A 1 104 ? -8.357 -4.003 2.251 1.00 97.44 104 PRO A C 1
ATOM 769 O O . PRO A 1 104 ? -7.253 -3.574 1.913 1.00 97.44 104 PRO A O 1
ATOM 772 N N . ALA A 1 105 ? -9.470 -3.717 1.572 1.00 97.56 105 ALA A N 1
ATOM 773 C CA . ALA A 1 105 ? -9.511 -2.979 0.314 1.00 97.56 105 ALA A CA 1
ATOM 774 C C . ALA A 1 105 ? -10.173 -1.596 0.420 1.00 97.56 105 ALA A C 1
ATOM 776 O O . ALA A 1 105 ? -10.123 -0.844 -0.553 1.00 97.56 105 ALA A O 1
ATOM 777 N N . ALA A 1 106 ? -10.769 -1.253 1.567 1.00 97.25 106 ALA A N 1
ATOM 778 C CA . ALA A 1 106 ? -11.524 -0.014 1.742 1.00 97.25 106 ALA A CA 1
ATOM 779 C C . ALA A 1 106 ? -10.660 1.235 1.458 1.00 97.25 106 ALA A C 1
ATOM 781 O O . ALA A 1 106 ? -9.668 1.453 2.165 1.00 97.25 106 ALA A O 1
ATOM 782 N N . PRO A 1 107 ? -11.010 2.050 0.442 1.00 97.19 107 PRO A N 1
ATOM 783 C CA . PRO A 1 107 ? -10.280 3.267 0.126 1.00 97.19 107 PRO A CA 1
ATOM 784 C C . PRO A 1 107 ? -10.738 4.460 0.980 1.00 97.19 107 PRO A C 1
ATOM 786 O O . PRO A 1 107 ? -11.893 4.513 1.401 1.00 97.19 107 PRO A O 1
ATOM 789 N N . ASP A 1 108 ? -9.860 5.448 1.162 1.00 97.31 108 ASP A N 1
ATOM 790 C CA . ASP A 1 108 ? -10.252 6.788 1.616 1.00 97.31 108 ASP A CA 1
ATOM 791 C C . ASP A 1 108 ? -10.867 7.639 0.487 1.00 97.31 108 ASP A C 1
ATOM 793 O O . ASP A 1 108 ? -10.943 7.230 -0.677 1.00 97.31 108 ASP A O 1
ATOM 797 N N . ASP A 1 109 ? -11.248 8.878 0.809 1.00 96.94 109 ASP A N 1
ATOM 798 C CA . ASP A 1 109 ? -11.820 9.836 -0.149 1.00 96.94 109 ASP A CA 1
ATOM 799 C C . ASP A 1 109 ? -10.868 10.205 -1.308 1.00 96.94 109 ASP A C 1
ATOM 801 O O . ASP A 1 109 ? -11.291 10.761 -2.327 1.00 96.94 109 ASP A O 1
ATOM 805 N N . LYS A 1 110 ? -9.564 9.933 -1.168 1.00 95.19 110 LYS A N 1
ATOM 806 C CA . LYS A 1 110 ? -8.541 10.163 -2.199 1.00 95.19 110 LYS A CA 1
ATOM 807 C C . LYS A 1 110 ? -8.240 8.902 -3.017 1.00 95.19 110 LYS A C 1
ATOM 809 O O . LYS A 1 110 ? -7.466 8.983 -3.975 1.00 95.19 110 LYS A O 1
ATOM 814 N N . GLY A 1 111 ? -8.855 7.768 -2.680 1.00 96.19 111 GLY A N 1
ATOM 815 C CA . GLY A 1 111 ? -8.648 6.473 -3.321 1.00 96.19 111 GLY A CA 1
ATOM 816 C C . GLY A 1 111 ? -7.464 5.673 -2.774 1.00 96.19 111 GLY A C 1
ATOM 817 O O . GLY A 1 111 ? -7.106 4.658 -3.368 1.00 96.19 111 GLY A O 1
ATOM 818 N N . TYR A 1 112 ? -6.825 6.100 -1.682 1.00 97.25 112 TYR A N 1
ATOM 819 C CA . TYR A 1 112 ? -5.778 5.309 -1.040 1.00 97.25 112 TYR A CA 1
ATOM 820 C C . TYR A 1 112 ? -6.380 4.111 -0.324 1.00 97.25 112 TYR A C 1
ATOM 822 O O . TYR A 1 112 ? -7.268 4.251 0.509 1.00 97.25 112 TYR A O 1
ATOM 830 N N . THR A 1 113 ? -5.846 2.933 -0.627 1.00 98.25 113 THR A N 1
ATOM 831 C CA . THR A 1 113 ? -6.177 1.673 0.049 1.00 98.25 113 THR A CA 1
ATOM 832 C C . THR A 1 113 ? -5.050 1.289 1.007 1.00 98.25 113 THR A C 1
ATOM 834 O O . THR A 1 113 ? -3.928 1.782 0.850 1.00 98.25 113 THR A O 1
ATOM 837 N N . PRO A 1 114 ? -5.280 0.358 1.952 1.00 98.00 114 PRO A N 1
ATOM 838 C CA . PRO A 1 114 ? -4.215 -0.138 2.823 1.00 98.00 114 PRO A CA 1
ATOM 839 C C . PRO A 1 114 ? -2.993 -0.658 2.053 1.00 98.00 114 PRO A C 1
ATOM 841 O O . PRO A 1 114 ? -1.857 -0.496 2.496 1.00 98.00 114 PRO A O 1
ATOM 844 N N . LEU A 1 115 ? -3.213 -1.233 0.863 1.00 98.19 115 LEU A N 1
ATOM 845 C CA . LEU A 1 115 ? -2.136 -1.721 0.004 1.00 98.19 115 LEU A CA 1
ATOM 846 C C . LEU A 1 115 ? -1.279 -0.582 -0.576 1.00 98.19 115 LEU A C 1
ATOM 848 O O . LEU A 1 115 ? -0.071 -0.757 -0.699 1.00 98.19 115 LEU A O 1
ATOM 852 N N . HIS A 1 116 ? -1.865 0.586 -0.877 1.00 98.06 116 HIS A N 1
ATOM 853 C CA . HIS A 1 116 ? -1.101 1.764 -1.307 1.00 98.06 116 HIS A CA 1
ATOM 854 C C . HIS A 1 116 ? -0.145 2.233 -0.208 1.00 98.06 116 HIS A C 1
ATOM 856 O O . HIS A 1 116 ? 1.045 2.371 -0.468 1.00 98.06 116 HIS A O 1
ATOM 862 N N . ASN A 1 117 ? -0.646 2.418 1.018 1.00 96.44 117 ASN A N 1
ATOM 863 C CA . ASN A 1 117 ? 0.176 2.881 2.139 1.00 96.44 117 ASN A CA 1
ATOM 864 C C . ASN A 1 117 ? 1.273 1.862 2.480 1.00 96.44 117 ASN A C 1
ATOM 866 O O . ASN A 1 117 ? 2.437 2.222 2.623 1.00 96.44 117 ASN A O 1
ATOM 870 N N . ALA A 1 118 ? 0.932 0.569 2.537 1.00 96.31 118 ALA A N 1
ATOM 871 C CA . ALA A 1 118 ? 1.918 -0.475 2.801 1.00 96.31 118 ALA A CA 1
ATOM 872 C C . ALA A 1 118 ? 3.019 -0.545 1.724 1.00 96.31 118 ALA A C 1
ATOM 874 O O . ALA A 1 118 ? 4.162 -0.862 2.047 1.00 96.31 118 ALA A O 1
ATOM 875 N N . ALA A 1 119 ? 2.697 -0.240 0.464 1.00 97.12 119 ALA A N 1
ATOM 876 C CA . ALA A 1 119 ? 3.674 -0.168 -0.618 1.00 97.12 119 ALA A CA 1
ATOM 877 C C . ALA A 1 119 ? 4.535 1.100 -0.553 1.00 97.12 119 ALA A C 1
ATOM 879 O O . ALA A 1 119 ? 5.738 1.015 -0.767 1.00 97.12 119 ALA A O 1
ATOM 880 N N . GLU A 1 120 ? 3.933 2.248 -0.237 1.00 95.56 120 GLU A N 1
ATOM 881 C CA . GLU A 1 120 ? 4.619 3.538 -0.114 1.00 95.56 120 GLU A CA 1
ATOM 882 C C . GLU A 1 120 ? 5.631 3.573 1.033 1.00 95.56 120 GLU A C 1
ATOM 884 O O . GLU A 1 120 ? 6.678 4.186 0.882 1.00 95.56 120 GLU A O 1
ATOM 889 N N . PHE A 1 121 ? 5.336 2.903 2.149 1.00 93.44 121 PHE A N 1
ATOM 890 C CA . PHE A 1 121 ? 6.203 2.886 3.334 1.00 93.44 121 PHE A CA 1
ATOM 891 C C . PHE A 1 121 ? 7.032 1.601 3.484 1.00 93.44 121 PHE A C 1
ATOM 893 O O . PHE A 1 121 ? 7.708 1.418 4.494 1.00 93.44 121 PHE A O 1
ATOM 900 N N . GLY A 1 122 ? 6.971 0.682 2.514 1.00 93.75 122 GLY A N 1
ATOM 901 C CA . GLY A 1 122 ? 7.804 -0.528 2.517 1.00 93.75 122 GLY A CA 1
ATOM 902 C C . GLY A 1 122 ? 7.401 -1.577 3.564 1.00 93.75 122 GLY A C 1
ATOM 903 O O . GLY A 1 122 ? 8.217 -2.403 3.977 1.00 93.75 122 GLY A O 1
ATOM 904 N N . HIS A 1 123 ? 6.135 -1.601 3.989 1.00 93.94 123 HIS A N 1
ATOM 905 C CA . HIS A 1 123 ? 5.615 -2.546 4.987 1.00 93.94 123 HIS A CA 1
ATOM 906 C C . HIS A 1 123 ? 5.380 -3.938 4.379 1.00 93.94 123 HIS A C 1
ATOM 908 O O . HIS A 1 123 ? 4.246 -4.374 4.170 1.00 93.94 123 HIS A O 1
ATOM 914 N N . HIS A 1 124 ? 6.460 -4.667 4.091 1.00 94.25 124 HIS A N 1
ATOM 915 C CA . HIS A 1 124 ? 6.437 -5.934 3.343 1.00 94.25 124 HIS A CA 1
ATOM 916 C C . HIS A 1 124 ? 5.516 -7.010 3.943 1.00 94.25 124 HIS A C 1
ATOM 918 O O . HIS A 1 124 ? 4.770 -7.671 3.218 1.00 94.25 124 HIS A O 1
ATOM 924 N N . GLU A 1 125 ? 5.521 -7.176 5.267 1.00 94.56 125 GLU A N 1
ATOM 925 C CA . GLU A 1 125 ? 4.648 -8.145 5.942 1.00 94.56 125 GLU A CA 1
ATOM 926 C C . GLU A 1 125 ? 3.172 -7.719 5.906 1.00 94.56 125 GLU A C 1
ATOM 928 O O . GLU A 1 125 ? 2.284 -8.568 5.785 1.00 94.56 125 GLU A O 1
ATOM 933 N N . ALA A 1 126 ? 2.897 -6.409 5.937 1.00 95.81 126 ALA A N 1
ATOM 934 C CA . ALA A 1 126 ? 1.549 -5.885 5.741 1.00 95.81 126 ALA A CA 1
ATOM 935 C C . ALA A 1 126 ? 1.060 -6.143 4.315 1.00 95.81 126 ALA A C 1
ATOM 937 O O . ALA A 1 126 ? -0.062 -6.613 4.152 1.00 95.81 126 ALA A O 1
ATOM 938 N N . LEU A 1 127 ? 1.904 -5.916 3.298 1.00 96.94 127 LEU A N 1
ATOM 939 C CA . LEU A 1 127 ? 1.583 -6.226 1.900 1.00 96.94 127 LEU A CA 1
ATOM 940 C C . LEU A 1 127 ? 1.176 -7.693 1.744 1.00 96.94 127 LEU A C 1
ATOM 942 O O . LEU A 1 127 ? 0.081 -7.978 1.260 1.00 96.94 127 LEU A O 1
ATOM 946 N N . ARG A 1 128 ? 2.018 -8.626 2.216 1.00 97.75 128 ARG A N 1
ATOM 947 C CA . ARG A 1 128 ? 1.726 -10.069 2.147 1.00 97.75 128 ARG A CA 1
ATOM 948 C C . ARG A 1 128 ? 0.420 -10.412 2.857 1.00 97.75 128 ARG A C 1
ATOM 950 O O . ARG A 1 128 ? -0.390 -11.173 2.329 1.00 97.75 128 ARG A O 1
ATOM 957 N N . LEU A 1 129 ? 0.192 -9.847 4.043 1.00 97.94 129 LEU A N 1
ATOM 958 C CA . LEU A 1 129 ? -1.034 -10.081 4.798 1.00 97.94 129 LEU A CA 1
ATOM 959 C C . LEU A 1 129 ? -2.272 -9.562 4.056 1.00 97.94 129 LEU A C 1
ATOM 961 O O . LEU A 1 129 ? -3.231 -10.315 3.903 1.00 97.94 129 LEU A O 1
ATOM 965 N N . LEU A 1 130 ? -2.257 -8.315 3.588 1.00 98.31 130 LEU A N 1
ATOM 966 C CA . LEU A 1 130 ? -3.379 -7.690 2.885 1.00 98.31 130 LEU A CA 1
ATOM 967 C C . LEU A 1 130 ? -3.726 -8.447 1.598 1.00 98.31 130 LEU A C 1
ATOM 969 O O . LEU A 1 130 ? -4.890 -8.793 1.390 1.00 98.31 130 LEU A O 1
ATOM 973 N N . LEU A 1 131 ? -2.719 -8.794 0.790 1.00 98.38 131 LEU A N 1
ATOM 974 C CA . LEU A 1 131 ? -2.890 -9.598 -0.425 1.00 98.38 131 LEU A CA 1
ATOM 975 C C . LEU A 1 131 ? -3.471 -10.982 -0.101 1.00 98.38 131 LEU A C 1
ATOM 977 O O . LEU A 1 131 ? -4.444 -11.407 -0.721 1.00 98.38 131 LEU A O 1
ATOM 981 N N . SER A 1 132 ? -2.977 -11.651 0.952 1.00 98.00 132 SER A N 1
ATOM 982 C CA . SER A 1 132 ? -3.526 -12.945 1.402 1.00 98.00 132 SER A CA 1
ATOM 983 C C . SER A 1 132 ? -4.977 -12.871 1.899 1.00 98.00 132 SER A C 1
ATOM 985 O O . SER A 1 132 ? -5.653 -13.896 2.008 1.00 98.00 132 SER A O 1
ATOM 987 N N . LYS A 1 133 ? -5.460 -11.667 2.229 1.00 97.88 133 LYS A N 1
ATOM 988 C CA . LYS A 1 133 ? -6.838 -11.397 2.657 1.00 97.88 133 LYS A CA 1
ATOM 989 C C . LYS A 1 133 ? -7.720 -10.847 1.540 1.00 97.88 133 LYS A C 1
ATOM 991 O O . LYS A 1 133 ? -8.862 -10.497 1.810 1.00 97.88 133 LYS A O 1
ATOM 996 N N . GLY A 1 134 ? -7.235 -10.851 0.300 1.00 96.50 134 GLY A N 1
ATOM 997 C CA . GLY A 1 134 ? -8.025 -10.494 -0.875 1.00 96.50 134 GLY A CA 1
ATOM 998 C C . GLY A 1 134 ? -8.027 -9.004 -1.203 1.00 96.50 134 GLY A C 1
ATOM 999 O O . GLY A 1 134 ? -8.908 -8.564 -1.938 1.00 96.50 134 GLY A O 1
ATOM 1000 N N . ALA A 1 135 ? -7.064 -8.224 -0.694 1.00 98.00 135 ALA A N 1
ATOM 1001 C CA . ALA A 1 135 ? -6.834 -6.882 -1.223 1.00 98.00 135 ALA A CA 1
ATOM 1002 C C . ALA A 1 135 ? -6.529 -6.970 -2.735 1.00 98.00 135 ALA A C 1
ATOM 1004 O O . ALA A 1 135 ? -5.667 -7.766 -3.123 1.00 98.00 135 ALA A O 1
ATOM 1005 N N . PRO A 1 136 ? -7.188 -6.169 -3.592 1.00 98.25 136 PRO A N 1
ATOM 1006 C CA . PRO A 1 136 ? -6.808 -6.055 -4.996 1.00 98.25 136 PRO A CA 1
ATOM 1007 C C . PRO A 1 136 ? -5.347 -5.617 -5.113 1.00 98.25 136 PRO A C 1
ATOM 1009 O O . PRO A 1 136 ? -4.920 -4.759 -4.344 1.00 98.25 136 PRO A O 1
ATOM 1012 N N . VAL A 1 137 ? -4.601 -6.175 -6.072 1.00 98.06 137 VAL A N 1
ATOM 1013 C CA . VAL A 1 137 ? -3.175 -5.853 -6.276 1.00 98.06 137 VAL A CA 1
ATOM 1014 C C . VAL A 1 137 ? -2.959 -4.516 -7.000 1.00 98.06 137 VAL A C 1
ATOM 1016 O O . VAL A 1 137 ? -2.054 -3.769 -6.634 1.00 98.06 137 VAL A O 1
ATOM 1019 N N . ASP A 1 138 ? -3.849 -4.169 -7.942 1.00 97.00 138 ASP A N 1
ATOM 1020 C CA . ASP A 1 138 ? -3.790 -2.942 -8.757 1.00 97.00 138 ASP A CA 1
ATOM 1021 C C . ASP A 1 138 ? -4.976 -1.975 -8.536 1.00 97.00 138 ASP A C 1
ATOM 1023 O O . ASP A 1 138 ? -5.601 -1.516 -9.504 1.00 97.00 138 ASP A O 1
ATOM 1027 N N . PRO A 1 139 ? -5.344 -1.627 -7.287 1.00 96.38 139 PRO A N 1
ATOM 1028 C CA . PRO A 1 139 ? -6.212 -0.483 -7.072 1.00 96.38 139 PRO A CA 1
ATOM 1029 C C . PRO A 1 139 ? -5.474 0.757 -7.583 1.00 96.38 139 PRO A C 1
ATOM 1031 O O . PRO A 1 139 ? -4.252 0.838 -7.491 1.00 96.38 139 PRO A O 1
ATOM 1034 N N . ILE A 1 140 ? -6.204 1.713 -8.150 1.00 93.62 140 ILE A N 1
ATOM 1035 C CA . ILE A 1 140 ? -5.596 2.889 -8.770 1.00 93.62 140 ILE A CA 1
ATOM 1036 C C . ILE A 1 140 ? -6.150 4.161 -8.145 1.00 93.62 140 ILE A C 1
ATOM 1038 O O . ILE A 1 140 ? -7.365 4.356 -8.080 1.00 93.62 140 ILE A O 1
ATOM 1042 N N . ASN A 1 141 ? -5.249 5.024 -7.685 1.00 92.88 141 ASN A N 1
ATOM 1043 C CA . ASN A 1 141 ? -5.568 6.348 -7.170 1.00 92.88 141 ASN A CA 1
ATOM 1044 C C . ASN A 1 141 ? -4.896 7.439 -8.026 1.00 92.88 141 ASN A C 1
ATOM 1046 O O . ASN A 1 141 ? -4.325 7.170 -9.084 1.00 92.88 141 ASN A O 1
ATOM 1050 N N . ARG A 1 142 ? -4.957 8.701 -7.581 1.00 91.00 142 ARG A N 1
ATOM 1051 C CA . ARG A 1 142 ? -4.384 9.843 -8.324 1.00 91.00 142 ARG A CA 1
ATOM 1052 C C . ARG A 1 142 ? -2.857 9.804 -8.482 1.00 91.00 142 ARG A C 1
ATOM 1054 O O . ARG A 1 142 ? -2.333 10.540 -9.309 1.00 91.00 142 ARG A O 1
ATOM 1061 N N . ARG A 1 143 ? -2.154 8.996 -7.688 1.00 91.25 143 ARG A N 1
ATOM 1062 C CA . ARG A 1 143 ? -0.700 8.778 -7.757 1.00 91.25 143 ARG A CA 1
ATOM 1063 C C . ARG A 1 143 ? -0.314 7.460 -8.433 1.00 91.25 143 ARG A C 1
ATOM 1065 O O . ARG A 1 143 ? 0.874 7.205 -8.584 1.00 91.25 143 ARG A O 1
ATOM 1072 N N . GLY A 1 144 ? -1.287 6.655 -8.861 1.00 94.62 144 GLY A N 1
ATOM 1073 C CA . GLY A 1 144 ? -1.060 5.373 -9.524 1.00 94.62 144 GLY A CA 1
ATOM 1074 C C . GLY A 1 144 ? -1.510 4.185 -8.682 1.00 94.62 144 GLY A C 1
ATOM 1075 O O . GLY A 1 144 ? -2.417 4.300 -7.862 1.00 94.62 144 GLY A O 1
ATOM 1076 N N . THR A 1 145 ? -0.905 3.031 -8.948 1.00 97.38 145 THR A N 1
ATOM 1077 C CA . THR A 1 145 ? -1.110 1.776 -8.206 1.00 97.38 145 THR A CA 1
ATOM 1078 C C . THR A 1 145 ? -0.115 1.656 -7.045 1.00 97.38 145 THR A C 1
ATOM 1080 O O . THR A 1 145 ? 0.876 2.396 -7.021 1.00 97.38 145 THR A O 1
ATOM 1083 N N . PRO A 1 146 ? -0.284 0.695 -6.116 1.00 98.06 146 PRO A N 1
ATOM 1084 C CA . PRO A 1 146 ? 0.725 0.397 -5.098 1.00 98.06 146 PRO A CA 1
ATOM 1085 C C . PRO A 1 146 ? 2.129 0.174 -5.684 1.00 98.06 146 PRO A C 1
ATOM 1087 O O . PRO A 1 146 ? 3.115 0.614 -5.099 1.00 98.06 146 PRO A O 1
ATOM 1090 N N . LEU A 1 147 ? 2.224 -0.420 -6.881 1.00 98.19 147 LEU A N 1
ATOM 1091 C CA . LEU A 1 147 ? 3.498 -0.649 -7.567 1.00 98.19 147 LEU A CA 1
ATOM 1092 C C . LEU A 1 147 ? 4.217 0.658 -7.935 1.00 98.19 147 LEU A C 1
ATOM 1094 O O . LEU A 1 147 ? 5.439 0.721 -7.831 1.00 98.19 147 LEU A O 1
ATOM 1098 N N . HIS A 1 148 ? 3.481 1.716 -8.298 1.00 97.12 148 HIS A N 1
ATOM 1099 C CA . HIS A 1 148 ? 4.076 3.031 -8.564 1.00 97.12 148 HIS A CA 1
ATOM 1100 C C . HIS A 1 148 ? 4.691 3.626 -7.302 1.00 97.12 148 HIS A C 1
ATOM 1102 O O . HIS A 1 148 ? 5.783 4.185 -7.358 1.00 97.12 148 HIS A O 1
ATOM 1108 N N . LEU A 1 149 ? 3.986 3.510 -6.172 1.00 96.12 149 LEU A N 1
ATOM 1109 C CA . LEU A 1 149 ? 4.430 4.071 -4.900 1.00 96.12 149 LEU A CA 1
ATOM 1110 C C . LEU A 1 149 ? 5.674 3.342 -4.384 1.00 96.12 149 LEU A C 1
ATOM 1112 O O . LEU A 1 149 ? 6.657 3.997 -4.056 1.00 96.12 149 LEU A O 1
ATOM 1116 N N . ALA A 1 150 ? 5.676 2.005 -4.406 1.00 97.19 150 ALA A N 1
ATOM 1117 C CA . ALA A 1 150 ? 6.848 1.215 -4.023 1.00 97.19 150 ALA A CA 1
ATOM 1118 C C . ALA A 1 150 ? 8.071 1.514 -4.909 1.00 97.19 150 ALA A C 1
ATOM 1120 O O . ALA A 1 150 ? 9.183 1.655 -4.403 1.00 97.19 150 ALA A O 1
ATOM 1121 N N . ALA A 1 151 ? 7.862 1.645 -6.223 1.00 96.75 151 ALA A N 1
ATOM 1122 C CA . ALA A 1 151 ? 8.913 1.982 -7.178 1.00 96.75 151 ALA A CA 1
ATOM 1123 C C . ALA A 1 151 ? 9.510 3.378 -6.927 1.00 96.75 151 ALA A C 1
ATOM 1125 O O . ALA A 1 151 ? 10.727 3.542 -6.968 1.00 96.75 151 ALA A O 1
ATOM 1126 N N . ALA A 1 152 ? 8.664 4.371 -6.640 1.00 94.75 152 ALA A N 1
ATOM 1127 C CA . ALA A 1 152 ? 9.086 5.747 -6.375 1.00 94.75 152 ALA A CA 1
ATOM 1128 C C . 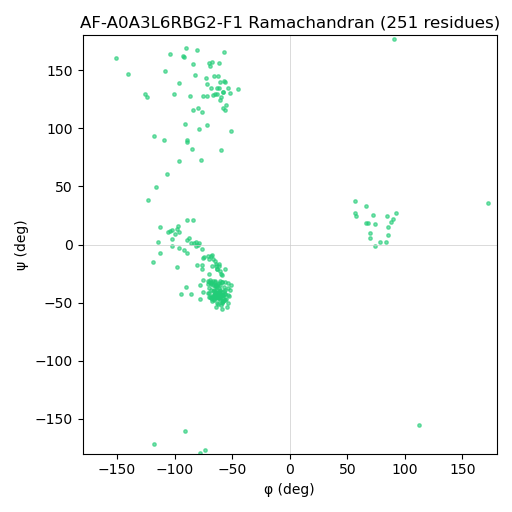ALA A 1 152 ? 9.901 5.896 -5.083 1.00 94.75 152 ALA A C 1
ATOM 1130 O O . ALA A 1 152 ? 10.762 6.767 -5.002 1.00 94.75 152 ALA A O 1
ATOM 1131 N N . MET A 1 153 ? 9.612 5.057 -4.085 1.00 94.12 153 MET A N 1
ATOM 1132 C CA . MET A 1 153 ? 10.212 5.113 -2.749 1.00 94.12 153 MET A CA 1
ATOM 1133 C C . MET A 1 153 ? 11.406 4.158 -2.568 1.00 94.12 153 MET A C 1
ATOM 1135 O O . MET A 1 153 ? 11.872 3.971 -1.448 1.00 94.12 153 MET A O 1
ATOM 1139 N N . ASP A 1 154 ? 11.914 3.554 -3.653 1.00 95.38 154 ASP A N 1
ATOM 1140 C CA . ASP A 1 154 ? 13.022 2.579 -3.630 1.00 95.38 154 ASP A CA 1
ATOM 1141 C C . ASP A 1 154 ? 12.748 1.359 -2.722 1.00 95.38 154 ASP A C 1
ATOM 1143 O O . ASP A 1 154 ? 13.624 0.834 -2.034 1.00 95.38 154 ASP A O 1
ATOM 1147 N N . HIS A 1 155 ? 11.502 0.883 -2.696 1.00 96.25 155 HIS A N 1
ATOM 1148 C CA . HIS A 1 155 ? 11.104 -0.292 -1.918 1.00 96.25 155 HIS A CA 1
ATOM 1149 C C . HIS A 1 155 ? 11.110 -1.550 -2.796 1.00 96.25 155 HIS A C 1
ATOM 1151 O O . HIS A 1 155 ? 10.066 -2.111 -3.133 1.00 96.25 155 HIS A O 1
ATOM 1157 N N . ASP A 1 156 ? 12.304 -2.019 -3.163 1.00 97.00 156 ASP A N 1
ATOM 1158 C CA . ASP A 1 156 ? 12.521 -3.156 -4.073 1.00 97.00 156 ASP A CA 1
ATOM 1159 C C . ASP A 1 156 ? 11.829 -4.446 -3.608 1.00 97.00 156 ASP A C 1
ATOM 1161 O O . ASP A 1 156 ? 11.225 -5.171 -4.403 1.00 97.00 156 ASP A O 1
ATOM 1165 N N . GLN A 1 157 ? 11.838 -4.715 -2.305 1.00 97.38 157 GLN A N 1
ATOM 1166 C CA . GLN A 1 157 ? 11.154 -5.879 -1.752 1.00 97.38 157 GLN A CA 1
ATOM 1167 C C . GLN A 1 157 ? 9.617 -5.745 -1.801 1.00 97.38 157 GLN A C 1
ATOM 1169 O O . GLN A 1 157 ? 8.939 -6.760 -1.989 1.00 97.38 157 GLN A O 1
ATOM 1174 N N . ALA A 1 158 ? 9.060 -4.533 -1.702 1.00 97.75 158 ALA A N 1
ATOM 1175 C CA . ALA A 1 158 ? 7.636 -4.274 -1.931 1.00 97.75 158 ALA A CA 1
ATOM 1176 C C . ALA A 1 158 ? 7.269 -4.448 -3.413 1.00 97.75 158 ALA A C 1
ATOM 1178 O O . ALA A 1 158 ? 6.296 -5.140 -3.716 1.00 97.75 158 ALA A O 1
ATOM 1179 N N . VAL A 1 159 ? 8.086 -3.908 -4.329 1.00 98.50 159 VAL A N 1
ATOM 1180 C CA . VAL A 1 159 ? 7.952 -4.107 -5.785 1.00 98.50 159 VAL A CA 1
ATOM 1181 C C . VAL A 1 159 ? 7.914 -5.597 -6.113 1.00 98.50 159 VAL A C 1
ATOM 1183 O O . VAL A 1 159 ? 6.979 -6.065 -6.761 1.00 98.50 159 VAL A O 1
ATOM 1186 N N . LYS A 1 160 ? 8.871 -6.369 -5.589 1.00 98.50 160 LYS A N 1
ATOM 1187 C CA . LYS A 1 160 ? 8.924 -7.820 -5.784 1.00 98.50 160 LYS A CA 1
ATOM 1188 C C . LYS A 1 160 ? 7.649 -8.521 -5.307 1.00 98.50 160 LYS A C 1
ATOM 1190 O O . LYS A 1 160 ? 7.102 -9.336 -6.040 1.00 98.50 160 LYS A O 1
ATOM 1195 N N . ILE A 1 161 ? 7.155 -8.195 -4.108 1.00 98.50 161 ILE A N 1
ATOM 1196 C CA . ILE A 1 161 ? 5.930 -8.802 -3.556 1.00 98.50 161 ILE A CA 1
ATOM 1197 C C . ILE A 1 161 ? 4.719 -8.516 -4.444 1.00 98.50 161 ILE A C 1
ATOM 1199 O O . ILE A 1 161 ? 3.929 -9.424 -4.698 1.00 98.50 161 ILE A O 1
ATOM 1203 N N . LEU A 1 162 ? 4.565 -7.273 -4.901 1.00 98.62 162 LEU A N 1
ATOM 1204 C CA . LEU A 1 162 ? 3.443 -6.866 -5.746 1.00 98.62 162 LEU A CA 1
ATOM 1205 C C . LEU A 1 162 ? 3.474 -7.593 -7.099 1.00 98.62 162 LEU A C 1
ATOM 1207 O O . LEU A 1 162 ? 2.457 -8.146 -7.513 1.00 98.62 162 LEU A O 1
ATOM 1211 N N . LEU A 1 163 ? 4.644 -7.677 -7.740 1.00 98.56 163 LEU A N 1
ATOM 1212 C CA . LEU A 1 163 ? 4.828 -8.407 -9.001 1.00 98.56 163 LEU A CA 1
ATOM 1213 C C . LEU A 1 163 ? 4.571 -9.917 -8.840 1.00 98.56 163 LEU A C 1
ATOM 1215 O O . LEU A 1 163 ? 3.877 -10.511 -9.661 1.00 98.56 163 LEU A O 1
ATOM 1219 N N . GLU A 1 164 ? 5.041 -10.535 -7.748 1.00 98.25 164 GLU A N 1
ATOM 1220 C CA . GLU A 1 164 ? 4.754 -11.944 -7.412 1.00 98.25 164 GLU A CA 1
ATOM 1221 C C . GLU A 1 164 ? 3.247 -12.227 -7.258 1.00 98.25 164 GLU A C 1
ATOM 1223 O O . GLU A 1 164 ? 2.808 -13.357 -7.474 1.00 98.25 164 GLU A O 1
ATOM 1228 N N . HIS A 1 165 ? 2.450 -11.214 -6.901 1.00 98.31 165 HIS A N 1
ATOM 1229 C CA . HIS A 1 165 ? 0.990 -11.305 -6.774 1.00 98.31 165 HIS A CA 1
ATOM 1230 C C . HIS A 1 165 ? 0.238 -10.789 -8.011 1.00 98.31 165 HIS A C 1
ATOM 1232 O O . HIS A 1 165 ? -0.979 -10.612 -7.956 1.00 98.31 165 HIS A O 1
ATOM 1238 N N . GLY A 1 166 ? 0.937 -10.591 -9.133 1.00 97.50 166 GLY A N 1
ATOM 1239 C CA . GLY A 1 166 ? 0.327 -10.284 -10.425 1.00 97.50 166 GLY A CA 1
ATOM 1240 C C . GLY A 1 166 ? 0.016 -8.809 -10.666 1.00 97.50 166 GLY A C 1
ATOM 1241 O O . GLY A 1 166 ? -0.872 -8.530 -11.466 1.00 97.50 166 GLY A O 1
ATOM 1242 N N . ALA A 1 167 ? 0.711 -7.882 -9.995 1.00 98.19 167 ALA A N 1
ATOM 1243 C CA . ALA A 1 167 ? 0.649 -6.464 -10.350 1.00 98.19 167 ALA A CA 1
ATOM 1244 C C . ALA A 1 167 ? 1.078 -6.257 -11.811 1.00 98.19 167 ALA A C 1
ATOM 1246 O O . ALA A 1 167 ? 2.128 -6.755 -12.223 1.00 98.19 167 ALA A O 1
ATOM 1247 N N . ASP A 1 168 ? 0.295 -5.503 -12.580 1.00 98.06 168 ASP A N 1
ATOM 1248 C CA . ASP A 1 168 ? 0.639 -5.147 -13.957 1.00 98.06 168 ASP A CA 1
ATOM 1249 C C . ASP A 1 168 ? 1.721 -4.041 -13.970 1.00 98.06 168 ASP A C 1
ATOM 1251 O O . ASP A 1 168 ? 1.450 -2.903 -13.562 1.00 98.06 168 ASP A O 1
ATOM 1255 N N . PRO A 1 169 ? 2.948 -4.327 -14.461 1.00 97.50 169 PRO A N 1
ATOM 1256 C CA . PRO A 1 169 ? 4.057 -3.371 -14.459 1.00 97.50 169 PRO A CA 1
ATOM 1257 C C . PRO A 1 169 ? 3.851 -2.182 -15.407 1.00 97.50 169 PRO A C 1
ATOM 1259 O O . PRO A 1 169 ? 4.617 -1.220 -15.344 1.00 97.50 169 PRO A O 1
ATOM 1262 N N . ASN A 1 170 ? 2.830 -2.231 -16.267 1.00 96.00 170 ASN A N 1
ATOM 1263 C CA . ASN A 1 170 ? 2.503 -1.202 -17.253 1.00 96.00 170 ASN A CA 1
ATOM 1264 C C . ASN A 1 170 ? 1.167 -0.508 -16.976 1.00 96.00 170 ASN A C 1
ATOM 1266 O O . ASN A 1 170 ? 0.749 0.366 -17.743 1.00 96.00 170 ASN A O 1
ATOM 1270 N N . ARG A 1 171 ? 0.483 -0.871 -15.887 1.00 94.25 171 ARG A N 1
ATOM 1271 C CA . ARG A 1 171 ? -0.759 -0.216 -15.489 1.00 94.25 171 ARG A CA 1
ATOM 1272 C C . ARG A 1 171 ? -0.476 1.258 -15.245 1.00 94.25 171 ARG A C 1
ATOM 1274 O O . ARG A 1 171 ? 0.392 1.579 -14.453 1.00 94.25 171 ARG A O 1
ATOM 1281 N N . VAL A 1 172 ? -1.230 2.155 -15.872 1.00 88.94 172 VAL A N 1
ATOM 1282 C CA . VAL A 1 172 ? -1.125 3.604 -15.644 1.00 88.94 172 VAL A CA 1
ATOM 1283 C C . VAL A 1 172 ? -2.508 4.246 -15.633 1.00 88.94 172 VAL A C 1
ATOM 1285 O O . VAL A 1 172 ? -3.419 3.811 -16.340 1.00 88.94 172 VAL A O 1
ATOM 1288 N N . ALA A 1 173 ? -2.673 5.287 -14.817 1.00 79.12 173 ALA A N 1
ATOM 1289 C CA . ALA A 1 173 ? -3.800 6.212 -14.918 1.00 79.12 173 ALA A CA 1
ATOM 1290 C C . ALA A 1 173 ? -3.414 7.390 -15.817 1.00 79.12 173 ALA A C 1
ATOM 1292 O O . ALA A 1 173 ? -2.234 7.682 -16.013 1.00 79.12 173 ALA A O 1
ATOM 1293 N N . ASN A 1 174 ? -4.415 8.115 -16.321 1.00 72.81 174 ASN A N 1
ATOM 1294 C CA . ASN A 1 174 ? -4.183 9.353 -17.062 1.00 72.81 174 ASN A CA 1
ATOM 1295 C C . ASN A 1 174 ? -3.284 10.297 -16.248 1.00 72.81 174 ASN A C 1
ATOM 1297 O O . ASN A 1 174 ? -3.565 10.568 -15.083 1.00 72.81 174 ASN A O 1
ATOM 1301 N N . HIS A 1 175 ? -2.235 10.817 -16.886 1.00 77.38 175 HIS A N 1
ATOM 1302 C CA . HIS A 1 175 ? -1.252 11.737 -16.299 1.00 77.38 175 HIS A CA 1
ATOM 1303 C C . HIS A 1 175 ? -0.305 11.150 -15.237 1.00 77.38 175 HIS A C 1
ATOM 1305 O O . HIS A 1 175 ? 0.494 11.901 -14.681 1.00 77.38 175 HIS A O 1
ATOM 1311 N N . VAL A 1 176 ? -0.342 9.840 -14.979 1.00 82.81 176 VAL A N 1
ATOM 1312 C CA . VAL A 1 176 ? 0.611 9.163 -14.086 1.00 82.81 176 VAL A CA 1
ATOM 1313 C C . VAL A 1 176 ? 1.738 8.543 -14.920 1.00 82.81 176 VAL A C 1
ATOM 1315 O O . VAL A 1 176 ? 1.501 8.024 -16.011 1.00 82.81 176 VAL A O 1
ATOM 1318 N N . LEU A 1 177 ? 2.976 8.647 -14.433 1.00 91.12 177 LEU A N 1
ATOM 1319 C CA . LEU A 1 177 ? 4.144 8.009 -15.050 1.00 91.12 177 LEU A CA 1
ATOM 1320 C C . LEU A 1 177 ? 4.063 6.487 -14.875 1.00 91.12 177 LEU A C 1
ATOM 1322 O O . LEU A 1 177 ? 3.472 6.031 -13.905 1.00 91.12 177 LEU A O 1
ATOM 1326 N N . SER A 1 178 ? 4.677 5.693 -15.755 1.00 94.44 178 SER A N 1
ATOM 1327 C CA . SER A 1 178 ? 4.756 4.243 -15.529 1.00 94.44 178 SER A CA 1
ATOM 1328 C C . SER A 1 178 ? 5.525 3.916 -14.240 1.00 94.44 178 SER A C 1
ATOM 1330 O O . SER A 1 178 ? 6.383 4.706 -13.825 1.00 94.44 178 SER A O 1
ATOM 1332 N N . PRO A 1 179 ? 5.299 2.741 -13.619 1.00 96.25 179 PRO A N 1
ATOM 1333 C CA . PRO A 1 179 ? 6.104 2.295 -12.484 1.00 96.25 179 PRO A CA 1
ATOM 1334 C C . PRO A 1 179 ? 7.612 2.341 -12.765 1.00 96.25 179 PRO A C 1
ATOM 1336 O O . PRO A 1 179 ? 8.387 2.769 -11.912 1.00 96.25 179 PRO A O 1
ATOM 1339 N N . LEU A 1 180 ? 8.031 1.973 -13.983 1.00 97.19 180 LEU A N 1
ATOM 1340 C CA . LEU A 1 180 ? 9.436 2.023 -14.397 1.00 97.19 180 LEU A CA 1
ATOM 1341 C C . LEU A 1 180 ? 9.983 3.453 -14.403 1.00 97.19 180 LEU A C 1
ATOM 1343 O O . LEU A 1 180 ? 11.099 3.691 -13.944 1.00 97.19 180 LEU A O 1
ATOM 1347 N N . MET A 1 181 ? 9.195 4.411 -14.887 1.00 94.69 181 MET A N 1
ATOM 1348 C CA . MET A 1 181 ? 9.597 5.812 -14.902 1.00 94.69 181 MET A CA 1
ATOM 1349 C C . MET A 1 181 ? 9.615 6.417 -13.491 1.00 94.69 181 MET A C 1
ATOM 1351 O O . MET A 1 181 ? 10.512 7.196 -13.190 1.00 94.69 181 MET A O 1
ATOM 1355 N N . MET A 1 182 ? 8.710 6.003 -12.596 1.00 94.50 182 MET A N 1
ATOM 1356 C CA . MET A 1 182 ? 8.760 6.381 -11.176 1.00 94.50 182 MET A CA 1
ATOM 1357 C C . MET A 1 182 ? 10.023 5.843 -10.486 1.00 94.50 182 MET A C 1
ATOM 1359 O O . MET A 1 182 ? 10.694 6.602 -9.789 1.00 94.50 182 MET A O 1
ATOM 1363 N N . ALA A 1 183 ? 10.399 4.580 -10.732 1.00 95.94 183 ALA A N 1
ATOM 1364 C CA . ALA A 1 183 ? 11.667 4.021 -10.249 1.00 95.94 183 ALA A CA 1
ATOM 1365 C C . ALA A 1 183 ? 12.883 4.770 -10.817 1.00 95.94 183 ALA A C 1
ATOM 1367 O O . ALA A 1 183 ? 13.859 4.989 -10.102 1.00 95.94 183 ALA A O 1
ATOM 1368 N N . CYS A 1 184 ? 12.811 5.194 -12.084 1.00 94.69 184 CYS A N 1
ATOM 1369 C CA . CYS A 1 184 ? 13.842 6.016 -12.706 1.00 94.69 184 CYS A CA 1
ATOM 1370 C C . CYS A 1 184 ? 13.964 7.380 -12.018 1.00 94.69 184 CYS A C 1
ATOM 1372 O O . CYS A 1 184 ? 15.079 7.765 -11.703 1.00 94.69 184 CYS A O 1
ATOM 1374 N N . CYS A 1 185 ? 12.862 8.082 -11.730 1.00 91.50 185 CYS A N 1
ATOM 1375 C CA . CYS A 1 185 ? 12.887 9.356 -10.996 1.00 91.50 185 CYS A CA 1
ATOM 1376 C C . CYS A 1 185 ? 13.376 9.206 -9.545 1.00 91.50 185 CYS A C 1
ATOM 1378 O O . CYS A 1 185 ? 13.987 10.125 -9.010 1.00 91.50 185 CYS A O 1
ATOM 1380 N N . GLY A 1 186 ? 13.109 8.059 -8.911 1.00 89.75 186 GLY A N 1
ATOM 1381 C CA . GLY A 1 186 ? 13.629 7.706 -7.585 1.00 89.75 186 GLY A CA 1
ATOM 1382 C C .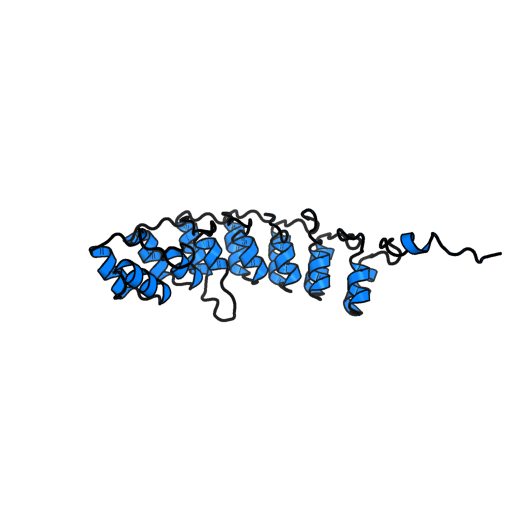 GLY A 1 186 ? 15.063 7.163 -7.598 1.00 89.75 186 GLY A C 1
ATOM 1383 O O . GLY A 1 186 ? 15.572 6.767 -6.555 1.00 89.75 186 GLY A O 1
ATOM 1384 N N . HIS A 1 187 ? 15.706 7.102 -8.770 1.00 92.75 187 HIS A N 1
ATOM 1385 C CA . HIS A 1 187 ? 17.069 6.591 -8.977 1.00 92.75 187 HIS A CA 1
ATOM 1386 C C . HIS A 1 187 ? 17.273 5.135 -8.507 1.00 92.75 187 HIS A C 1
ATOM 1388 O O . HIS A 1 187 ? 18.395 4.701 -8.234 1.00 92.75 187 HIS A O 1
ATOM 1394 N N . SER A 1 188 ? 16.195 4.345 -8.461 1.00 94.62 188 SER A N 1
ATOM 1395 C CA . SER A 1 188 ? 16.201 2.968 -7.961 1.00 94.62 188 SER A CA 1
ATOM 1396 C C . SER A 1 188 ? 16.501 1.950 -9.063 1.00 94.62 188 SER A C 1
ATOM 1398 O O . SER A 1 188 ? 15.608 1.347 -9.665 1.00 94.62 188 SER A O 1
ATOM 1400 N N . LEU A 1 189 ? 17.786 1.673 -9.294 1.00 95.81 189 LEU A N 1
ATOM 1401 C CA . LEU A 1 189 ? 18.196 0.662 -10.277 1.00 95.81 189 LEU A CA 1
ATOM 1402 C C . LEU A 1 189 ? 17.665 -0.748 -9.941 1.00 95.81 189 LEU A C 1
ATOM 1404 O O . LEU A 1 189 ? 17.396 -1.539 -10.845 1.00 95.81 189 LEU A O 1
ATOM 1408 N N . LYS A 1 190 ? 17.503 -1.083 -8.653 1.00 97.25 190 LYS A N 1
ATOM 1409 C CA . LYS A 1 190 ? 16.961 -2.387 -8.234 1.00 97.25 190 LYS A CA 1
ATOM 1410 C C . LYS A 1 190 ? 15.489 -2.534 -8.611 1.00 97.25 190 LYS A C 1
ATOM 1412 O O . LYS A 1 190 ? 15.133 -3.541 -9.218 1.00 97.25 190 LYS A O 1
ATOM 1417 N N . CYS A 1 191 ? 14.658 -1.533 -8.307 1.00 97.62 191 CYS A N 1
ATOM 1418 C CA . CYS A 1 191 ? 13.252 -1.549 -8.708 1.00 97.62 191 CYS A CA 1
ATOM 1419 C C . CYS A 1 191 ? 13.123 -1.586 -10.232 1.00 97.62 191 CYS A C 1
ATOM 1421 O O . CYS A 1 191 ? 12.329 -2.362 -10.754 1.00 97.62 191 CYS A O 1
ATOM 1423 N N . MET A 1 192 ? 13.942 -0.814 -10.955 1.00 98.06 192 MET A N 1
ATOM 1424 C CA . MET A 1 192 ? 13.937 -0.826 -12.420 1.00 98.06 192 MET A CA 1
ATOM 1425 C C . MET A 1 192 ? 14.238 -2.214 -12.996 1.00 98.06 192 MET A C 1
ATOM 1427 O O . MET A 1 192 ? 13.530 -2.655 -13.897 1.00 98.06 192 MET A O 1
ATOM 1431 N N . LYS A 1 193 ? 15.231 -2.931 -12.453 1.00 98.25 193 LYS A N 1
ATOM 1432 C CA . LYS A 1 193 ? 15.536 -4.312 -12.862 1.00 98.25 193 LYS A CA 1
ATOM 1433 C C . LYS A 1 193 ? 14.344 -5.244 -12.665 1.00 98.25 193 LYS A C 1
ATOM 1435 O O . LYS A 1 193 ? 13.945 -5.905 -13.616 1.00 98.25 193 LYS A O 1
ATOM 1440 N N . LEU A 1 194 ? 13.736 -5.228 -11.477 1.00 98.31 194 LEU A N 1
ATOM 1441 C CA . LEU A 1 194 ? 12.557 -6.049 -11.174 1.00 98.31 194 LEU A CA 1
ATOM 1442 C C . LEU A 1 194 ? 11.381 -5.747 -12.116 1.00 98.31 194 LEU A C 1
ATOM 1444 O O . LEU A 1 194 ? 10.701 -6.660 -12.575 1.00 98.31 194 LEU A O 1
ATOM 1448 N N . LEU A 1 195 ? 11.148 -4.469 -12.421 1.00 98.31 195 LEU A N 1
ATOM 1449 C CA . LEU A 1 195 ? 10.070 -4.040 -13.311 1.00 98.31 195 LEU A CA 1
ATOM 1450 C C . LEU A 1 195 ? 10.309 -4.488 -14.758 1.00 98.31 195 LEU A C 1
ATOM 1452 O O . LEU A 1 195 ? 9.394 -5.011 -15.389 1.00 98.31 195 LEU A O 1
ATOM 1456 N N . VAL A 1 196 ? 11.529 -4.334 -15.280 1.00 98.19 196 VAL A N 1
ATOM 1457 C CA . VAL A 1 196 ? 11.888 -4.796 -16.633 1.00 98.19 196 VAL A CA 1
ATOM 1458 C C . VAL A 1 196 ? 11.811 -6.320 -16.735 1.00 98.19 196 VAL A C 1
ATOM 1460 O O . VAL A 1 196 ? 11.258 -6.832 -17.705 1.00 98.19 196 VAL A O 1
ATOM 1463 N N . GLU A 1 197 ? 12.287 -7.053 -15.724 1.00 97.94 197 GLU A N 1
ATOM 1464 C CA . GLU A 1 197 ? 12.156 -8.518 -15.649 1.00 97.94 197 GLU A CA 1
ATOM 1465 C C . GLU A 1 197 ? 10.688 -8.973 -15.665 1.00 97.94 197 GLU A C 1
ATOM 1467 O O . GLU A 1 197 ? 10.372 -10.019 -16.231 1.00 97.94 197 GLU A O 1
ATOM 1472 N N . ALA A 1 198 ? 9.782 -8.171 -15.097 1.00 97.81 198 ALA A N 1
ATOM 1473 C CA . ALA A 1 198 ? 8.342 -8.413 -15.136 1.00 97.81 198 ALA A CA 1
ATOM 1474 C C . ALA A 1 198 ? 7.655 -7.953 -16.437 1.00 97.81 198 ALA A C 1
ATOM 1476 O O . ALA A 1 198 ? 6.452 -8.160 -16.591 1.00 97.81 198 ALA A O 1
ATOM 1477 N N . GLY A 1 199 ? 8.389 -7.363 -17.386 1.00 97.50 199 GLY A N 1
ATOM 1478 C CA . GLY A 1 199 ? 7.856 -6.919 -18.676 1.00 97.50 199 GLY A CA 1
ATOM 1479 C C . GLY A 1 199 ? 7.388 -5.462 -18.712 1.00 97.50 199 GLY A C 1
ATOM 1480 O O . GLY A 1 199 ? 6.503 -5.129 -19.502 1.00 97.50 199 GLY A O 1
ATOM 1481 N N . ALA A 1 200 ? 7.946 -4.586 -17.870 1.00 97.69 200 ALA A N 1
ATOM 1482 C CA . ALA A 1 200 ? 7.728 -3.146 -17.994 1.00 97.69 200 ALA A CA 1
ATOM 1483 C C . ALA A 1 200 ? 8.224 -2.613 -19.351 1.00 97.69 200 ALA A C 1
ATOM 1485 O O . ALA A 1 200 ? 9.299 -2.981 -19.827 1.00 97.69 200 ALA A O 1
ATOM 1486 N N . ASP A 1 201 ? 7.459 -1.702 -19.946 1.00 96.38 201 ASP A N 1
ATOM 1487 C CA . ASP A 1 201 ? 7.802 -1.038 -21.199 1.00 96.38 201 ASP A CA 1
ATOM 1488 C C . ASP A 1 201 ? 8.942 -0.028 -20.987 1.00 96.38 201 ASP A C 1
ATOM 1490 O O . ASP A 1 201 ? 8.747 1.088 -20.496 1.00 96.38 201 ASP A O 1
ATOM 1494 N N . VAL A 1 202 ? 10.152 -0.425 -21.388 1.00 96.81 202 VAL A N 1
ATOM 1495 C CA . VAL A 1 202 ? 11.367 0.410 -21.348 1.00 96.81 202 VAL A CA 1
ATOM 1496 C C . VAL A 1 202 ? 11.285 1.645 -22.245 1.00 96.81 202 VAL A C 1
ATOM 1498 O O . VAL A 1 202 ? 11.994 2.623 -22.011 1.00 96.81 202 VAL A O 1
ATOM 1501 N N . ASN A 1 203 ? 10.402 1.619 -23.245 1.00 94.62 203 ASN A N 1
ATOM 1502 C CA . ASN A 1 203 ? 10.191 2.687 -24.215 1.00 94.62 203 ASN A CA 1
ATOM 1503 C C . ASN A 1 203 ? 8.939 3.519 -23.903 1.00 94.62 203 ASN A C 1
ATOM 1505 O O . ASN A 1 203 ? 8.518 4.337 -24.729 1.00 94.62 203 ASN A O 1
ATOM 1509 N N . PHE A 1 204 ? 8.368 3.352 -22.703 1.00 93.31 204 PHE A N 1
ATOM 1510 C CA . PHE A 1 204 ? 7.211 4.113 -22.257 1.00 93.31 204 PHE A CA 1
ATOM 1511 C C . PHE A 1 204 ? 7.461 5.619 -22.381 1.00 93.31 204 PHE A C 1
ATOM 1513 O O . PHE A 1 204 ? 8.502 6.140 -21.966 1.00 93.31 204 PHE A O 1
ATOM 1520 N N . LYS A 1 205 ? 6.464 6.329 -22.915 1.00 90.94 205 LYS A N 1
ATOM 1521 C CA . LYS A 1 205 ? 6.456 7.790 -22.991 1.00 90.94 205 LYS A CA 1
ATOM 1522 C C . LYS A 1 205 ? 5.589 8.360 -21.885 1.00 90.94 205 LYS A C 1
ATOM 1524 O O . LYS A 1 205 ? 4.423 7.994 -21.748 1.00 90.94 205 LYS A O 1
ATOM 1529 N N . SER A 1 206 ? 6.141 9.313 -21.146 1.00 88.75 206 SER A N 1
ATOM 1530 C CA . SER A 1 206 ? 5.377 10.120 -20.207 1.00 88.75 206 SER A CA 1
ATOM 1531 C C . SER A 1 206 ? 4.217 10.844 -20.911 1.00 88.75 206 SER A C 1
ATOM 1533 O O . SER A 1 206 ? 4.222 11.009 -22.135 1.00 88.75 206 SER A O 1
ATOM 1535 N N . PRO A 1 207 ? 3.250 11.387 -20.153 1.00 86.75 207 PRO A N 1
ATOM 1536 C CA . PRO A 1 207 ? 2.197 12.236 -20.712 1.00 86.75 207 PRO A CA 1
ATOM 1537 C C . PRO A 1 207 ? 2.711 13.462 -21.490 1.00 86.75 207 PRO A C 1
ATOM 1539 O O . PRO A 1 207 ? 1.972 14.010 -22.302 1.00 86.75 207 PRO A O 1
ATOM 1542 N N . SER A 1 208 ? 3.955 13.902 -21.257 1.00 85.31 208 SER A N 1
ATOM 1543 C CA . SER A 1 208 ? 4.607 14.973 -22.023 1.00 85.31 208 SER A CA 1
ATOM 1544 C C . SER A 1 208 ? 5.344 14.478 -23.275 1.00 85.31 208 SER A C 1
ATOM 1546 O O . SER A 1 208 ? 6.014 15.268 -23.931 1.00 85.31 208 SER A O 1
ATOM 1548 N N . GLY A 1 209 ? 5.230 13.192 -23.615 1.00 87.56 209 GLY A N 1
ATOM 1549 C CA . GLY A 1 209 ? 5.880 12.574 -24.772 1.00 87.56 209 GLY A CA 1
ATOM 1550 C C . GLY A 1 209 ? 7.327 12.145 -24.528 1.00 87.56 209 GLY A C 1
ATOM 1551 O O . GLY A 1 209 ? 7.956 11.619 -25.444 1.00 87.56 209 GLY A O 1
ATOM 1552 N N . ARG A 1 210 ? 7.853 12.323 -23.310 1.00 88.31 210 ARG A N 1
ATOM 1553 C CA . ARG A 1 210 ? 9.260 12.041 -23.002 1.00 88.31 210 ARG A CA 1
ATOM 1554 C C . ARG A 1 210 ? 9.488 10.572 -22.622 1.00 88.31 210 ARG A C 1
ATOM 1556 O O . ARG A 1 210 ? 8.801 10.088 -21.721 1.00 88.31 210 ARG A O 1
ATOM 1563 N N . PRO A 1 211 ? 10.443 9.870 -23.256 1.00 92.19 211 PRO A N 1
ATOM 1564 C CA . PRO A 1 211 ? 10.773 8.483 -22.923 1.00 92.19 211 PRO A CA 1
ATOM 1565 C C . PRO A 1 211 ? 11.477 8.341 -21.569 1.00 92.19 211 PRO A C 1
ATOM 1567 O O . PRO A 1 211 ? 12.174 9.259 -21.131 1.00 92.19 211 PRO A O 1
ATOM 1570 N N . VAL A 1 212 ? 11.390 7.155 -20.955 1.00 92.94 212 VAL A N 1
ATOM 1571 C CA . VAL A 1 212 ? 12.090 6.829 -19.692 1.00 92.94 212 VAL A CA 1
ATOM 1572 C C . VAL A 1 212 ? 13.599 7.096 -19.780 1.00 92.94 212 VAL A C 1
ATOM 1574 O O . VAL A 1 212 ? 14.176 7.697 -18.877 1.00 92.94 212 VAL A O 1
ATOM 1577 N N . LEU A 1 213 ? 14.237 6.708 -20.891 1.00 94.50 213 LEU A N 1
ATOM 1578 C CA . LEU A 1 213 ? 15.676 6.896 -21.111 1.00 94.50 213 LEU A CA 1
ATOM 1579 C C . LEU A 1 213 ? 16.113 8.361 -21.008 1.00 94.50 213 LEU A C 1
ATOM 1581 O O . LEU A 1 213 ? 17.156 8.649 -20.427 1.00 94.50 213 LEU A O 1
ATOM 1585 N N . PHE A 1 214 ? 15.311 9.287 -21.532 1.00 91.19 214 PHE A N 1
ATOM 1586 C CA . PHE A 1 214 ? 15.650 10.710 -21.536 1.00 91.19 214 PHE A CA 1
ATOM 1587 C C . PHE A 1 214 ? 15.626 11.288 -20.119 1.00 91.19 214 PHE A C 1
ATOM 1589 O O . PHE A 1 214 ? 16.456 12.133 -19.800 1.00 91.19 214 PHE A O 1
ATOM 1596 N N . GLN A 1 215 ? 14.750 10.782 -19.243 1.00 90.44 215 GLN A N 1
ATOM 1597 C CA . GLN A 1 215 ? 14.762 11.161 -17.830 1.00 90.44 215 GLN A CA 1
ATOM 1598 C C . GLN A 1 215 ? 16.083 10.769 -17.151 1.00 90.44 215 GLN A C 1
ATOM 1600 O O . GLN A 1 215 ? 16.680 11.585 -16.457 1.00 90.44 215 GLN A O 1
ATOM 1605 N N . ALA A 1 216 ? 16.580 9.550 -17.389 1.00 92.50 216 ALA A N 1
ATOM 1606 C CA . ALA A 1 216 ? 17.856 9.095 -16.829 1.00 92.50 216 ALA A CA 1
ATOM 1607 C C . ALA A 1 216 ? 19.062 9.893 -17.357 1.00 92.50 216 ALA A C 1
ATOM 1609 O O . ALA A 1 216 ? 20.030 10.115 -16.625 1.00 92.50 216 ALA A O 1
ATOM 1610 N N . VAL A 1 217 ? 19.010 10.311 -18.628 1.00 92.88 217 VAL A N 1
ATOM 1611 C CA . VAL A 1 217 ? 20.039 11.152 -19.258 1.00 92.88 217 VAL A CA 1
ATOM 1612 C C . VAL A 1 217 ? 20.043 12.554 -18.655 1.00 92.88 217 VAL A C 1
ATOM 1614 O O . VAL A 1 217 ? 21.115 13.047 -18.309 1.00 92.88 217 VAL A O 1
ATOM 1617 N N . ASP A 1 218 ? 18.871 13.170 -18.488 1.00 90.25 218 ASP A N 1
ATOM 1618 C CA . ASP A 1 218 ? 18.742 14.509 -17.904 1.00 90.25 218 ASP A CA 1
ATOM 1619 C C . ASP A 1 218 ? 19.218 14.547 -16.444 1.00 90.25 218 ASP A C 1
ATOM 1621 O O . ASP A 1 218 ? 19.880 15.502 -16.034 1.00 90.25 218 ASP A O 1
ATOM 1625 N N . ASP A 1 219 ? 18.959 13.479 -15.685 1.00 89.31 219 ASP A N 1
ATOM 1626 C CA . ASP A 1 219 ? 19.450 13.320 -14.311 1.00 89.31 219 ASP A CA 1
ATOM 1627 C C . ASP A 1 219 ? 20.956 12.967 -14.253 1.00 89.31 219 ASP A C 1
ATOM 1629 O O . ASP A 1 219 ? 21.571 13.004 -13.187 1.00 89.31 219 ASP A O 1
ATOM 1633 N N . GLY A 1 220 ? 21.576 12.622 -15.390 1.00 91.94 220 GLY A N 1
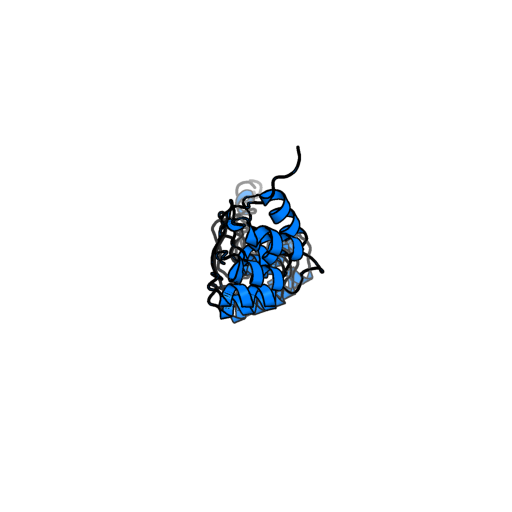ATOM 1634 C CA . GLY A 1 220 ? 23.003 12.303 -15.501 1.00 91.94 220 GLY A CA 1
ATOM 1635 C C . GLY A 1 220 ? 23.408 10.938 -14.928 1.00 91.94 220 GLY A C 1
ATOM 1636 O O . GLY A 1 220 ? 24.593 10.698 -14.669 1.00 91.94 220 GLY A O 1
ATOM 1637 N N . ILE A 1 221 ? 22.458 10.020 -14.722 1.00 92.62 221 ILE A N 1
ATOM 1638 C CA . ILE A 1 221 ? 22.703 8.761 -14.005 1.00 92.62 221 ILE A CA 1
ATOM 1639 C C . ILE A 1 221 ? 23.154 7.677 -14.970 1.00 92.62 221 ILE A C 1
ATOM 1641 O O . ILE A 1 221 ? 22.371 6.896 -15.512 1.00 92.62 221 ILE A O 1
ATOM 1645 N N . THR A 1 222 ? 24.469 7.611 -15.149 1.00 94.38 222 THR A N 1
ATOM 1646 C CA . THR A 1 222 ? 25.113 6.745 -16.144 1.00 94.38 222 THR A CA 1
ATOM 1647 C C . THR A 1 222 ? 24.758 5.263 -15.978 1.00 94.38 222 THR A C 1
ATOM 1649 O O . THR A 1 222 ? 24.592 4.569 -16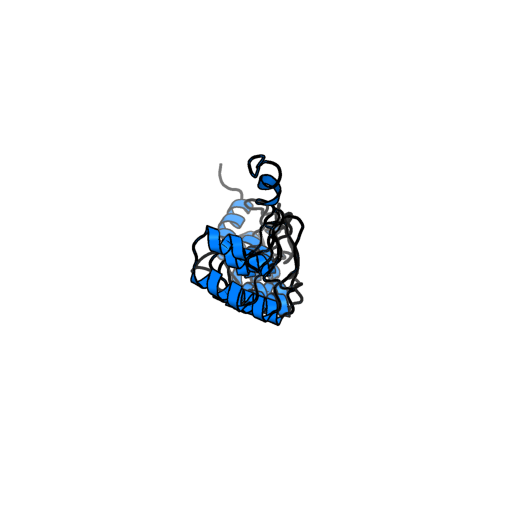.978 1.00 94.38 222 THR A O 1
ATOM 1652 N N . ASP A 1 223 ? 24.617 4.764 -14.748 1.00 95.75 223 ASP A N 1
ATOM 1653 C CA . ASP A 1 223 ? 24.301 3.349 -14.508 1.00 95.75 223 ASP A CA 1
ATOM 1654 C C . ASP A 1 223 ? 22.871 2.990 -14.931 1.00 95.75 223 ASP A C 1
ATOM 1656 O O . ASP A 1 223 ? 22.650 1.925 -15.506 1.00 95.75 223 ASP A O 1
ATOM 1660 N N . ILE A 1 224 ? 21.913 3.898 -14.718 1.00 95.75 224 ILE A N 1
ATOM 1661 C CA . ILE A 1 224 ? 20.531 3.724 -15.179 1.00 95.75 224 ILE A CA 1
ATOM 1662 C C . ILE A 1 224 ? 20.463 3.844 -16.703 1.00 95.75 224 ILE A C 1
ATOM 1664 O O . ILE A 1 224 ? 19.809 3.025 -17.343 1.00 95.75 224 ILE A O 1
ATOM 1668 N N . VAL A 1 225 ? 21.177 4.806 -17.299 1.00 96.38 225 VAL A N 1
ATOM 1669 C CA . VAL A 1 225 ? 21.256 4.952 -18.763 1.00 96.38 225 VAL A CA 1
ATOM 1670 C C . VAL A 1 225 ? 21.802 3.678 -19.411 1.00 96.38 225 VAL A C 1
ATOM 1672 O O . VAL A 1 225 ? 21.191 3.160 -20.344 1.00 96.38 225 VAL A O 1
ATOM 1675 N N . LYS A 1 226 ? 22.917 3.134 -18.901 1.00 96.56 226 LYS A N 1
ATOM 1676 C CA . LYS A 1 226 ? 23.487 1.868 -19.391 1.00 96.56 226 LYS A CA 1
ATOM 1677 C C . LYS A 1 226 ? 22.487 0.725 -19.278 1.00 96.56 226 LYS A C 1
ATOM 1679 O O . LYS A 1 226 ? 22.256 0.033 -20.262 1.00 96.56 226 LYS A O 1
ATOM 1684 N N . PHE A 1 227 ? 21.864 0.575 -18.109 1.00 97.56 227 PHE A N 1
ATOM 1685 C CA . PHE A 1 227 ? 20.867 -0.464 -17.879 1.00 97.56 227 PHE A CA 1
ATOM 1686 C C . PHE A 1 227 ? 19.686 -0.366 -18.855 1.00 97.56 227 PHE A C 1
ATOM 1688 O O . PHE A 1 227 ? 19.298 -1.372 -19.439 1.00 97.56 227 PHE A O 1
ATOM 1695 N N . LEU A 1 228 ? 19.131 0.830 -19.069 1.00 96.38 228 LEU A N 1
ATOM 1696 C CA . LEU A 1 228 ? 18.013 1.030 -19.993 1.00 96.38 228 LEU A CA 1
ATOM 1697 C C . LEU A 1 228 ? 18.395 0.683 -21.438 1.00 96.38 228 LEU A C 1
ATOM 1699 O O . LEU A 1 228 ? 17.622 0.020 -22.125 1.00 96.38 228 LEU A O 1
ATOM 1703 N N . LEU A 1 229 ? 19.589 1.076 -21.892 1.00 96.50 229 LEU A N 1
ATOM 1704 C CA . LEU A 1 229 ? 20.089 0.723 -23.227 1.00 96.50 229 LEU A CA 1
ATOM 1705 C C . LEU A 1 229 ? 20.297 -0.792 -23.379 1.00 96.50 229 LEU A C 1
ATOM 1707 O O . LEU A 1 229 ? 19.902 -1.367 -24.391 1.00 96.50 229 LEU A O 1
ATOM 1711 N N . GLU A 1 230 ? 20.866 -1.452 -22.368 1.00 97.19 230 GLU A N 1
ATOM 1712 C CA . GLU A 1 230 ? 21.010 -2.915 -22.326 1.00 97.19 230 GLU A CA 1
ATOM 1713 C C . GLU A 1 230 ? 19.649 -3.628 -22.329 1.00 97.19 230 GLU A C 1
ATOM 1715 O O . GLU A 1 230 ? 19.507 -4.690 -22.935 1.00 97.19 230 GLU A O 1
ATOM 1720 N N . ALA A 1 231 ? 18.638 -3.023 -21.703 1.00 96.12 231 ALA A N 1
ATOM 1721 C CA . ALA A 1 231 ? 17.261 -3.503 -21.680 1.00 96.12 231 ALA A CA 1
ATOM 1722 C C . ALA A 1 231 ? 16.470 -3.199 -22.971 1.00 96.12 231 ALA A C 1
ATOM 1724 O O . ALA A 1 231 ? 15.296 -3.556 -23.062 1.00 96.12 231 ALA A O 1
ATOM 1725 N N . GLY A 1 232 ? 17.090 -2.570 -23.978 1.00 95.00 232 GLY A N 1
ATOM 1726 C CA . GLY A 1 232 ? 16.472 -2.306 -25.280 1.00 95.00 232 GLY A CA 1
ATOM 1727 C C . GLY A 1 232 ? 15.722 -0.976 -25.389 1.00 95.00 232 GLY A C 1
ATOM 1728 O O . GLY A 1 232 ? 14.851 -0.844 -26.253 1.00 95.00 232 GLY A O 1
ATOM 1729 N N . ALA A 1 233 ? 16.036 0.007 -24.541 1.00 95.19 233 ALA A N 1
ATOM 1730 C CA . ALA A 1 233 ? 15.539 1.367 -24.722 1.00 95.19 233 ALA A CA 1
ATOM 1731 C C . ALA A 1 233 ? 16.080 1.968 -26.031 1.00 95.19 233 ALA A C 1
ATOM 1733 O O . ALA A 1 233 ? 17.287 1.946 -26.278 1.00 95.19 233 ALA A O 1
ATOM 1734 N N . ASP A 1 234 ? 15.198 2.520 -26.863 1.00 93.44 234 ASP A N 1
ATOM 1735 C CA . ASP A 1 234 ? 15.583 3.160 -28.121 1.00 93.44 234 ASP A CA 1
ATOM 1736 C C . ASP A 1 234 ? 16.008 4.624 -27.869 1.00 93.44 234 ASP A C 1
ATOM 1738 O O . ASP A 1 234 ? 15.187 5.451 -27.454 1.00 93.44 234 ASP A O 1
ATOM 1742 N N . PRO A 1 235 ? 17.285 4.983 -28.117 1.00 90.50 235 PRO A N 1
ATOM 1743 C CA . PRO A 1 235 ? 17.788 6.340 -27.907 1.00 90.50 235 PRO A CA 1
ATOM 1744 C C . PRO A 1 235 ? 17.256 7.364 -28.916 1.00 90.50 235 PRO A C 1
ATOM 1746 O O . PRO A 1 235 ? 17.472 8.557 -28.723 1.00 90.50 235 PRO A O 1
ATOM 1749 N N . ASN A 1 236 ? 16.574 6.927 -29.978 1.00 88.62 236 ASN A N 1
ATOM 1750 C CA . ASN A 1 236 ? 16.078 7.794 -31.048 1.00 88.62 236 ASN A CA 1
ATOM 1751 C C . ASN A 1 236 ? 14.565 8.024 -30.985 1.00 88.62 236 ASN A C 1
ATOM 1753 O O . ASN A 1 236 ? 13.983 8.554 -31.935 1.00 88.62 236 ASN A O 1
ATOM 1757 N N . ILE A 1 237 ? 13.912 7.618 -29.895 1.00 87.00 237 ILE A N 1
ATOM 1758 C CA . ILE A 1 237 ? 12.487 7.869 -29.720 1.00 87.00 237 ILE A CA 1
ATOM 1759 C C . ILE A 1 237 ? 12.240 9.379 -29.719 1.00 87.00 237 ILE A C 1
ATOM 1761 O O . ILE A 1 237 ? 12.794 10.099 -28.893 1.00 87.00 237 ILE A O 1
ATOM 1765 N N . ASP A 1 238 ? 11.357 9.836 -30.614 1.00 81.50 238 ASP A N 1
ATOM 1766 C CA . ASP A 1 238 ? 10.924 11.234 -30.651 1.00 81.50 238 ASP A CA 1
ATOM 1767 C C . ASP A 1 238 ? 10.343 11.636 -29.289 1.00 81.50 238 ASP A C 1
ATOM 1769 O O . ASP A 1 238 ? 9.328 11.084 -28.840 1.00 81.50 238 ASP A O 1
ATOM 1773 N N . ASP A 1 239 ? 11.022 12.580 -28.643 1.00 73.31 239 ASP A N 1
ATOM 1774 C CA . ASP A 1 239 ? 10.712 13.127 -27.327 1.00 73.31 239 ASP A CA 1
ATOM 1775 C C . ASP A 1 239 ? 9.769 14.338 -27.403 1.00 73.31 239 ASP A C 1
ATOM 1777 O O . ASP A 1 239 ? 9.475 14.965 -26.383 1.00 73.31 239 ASP A O 1
ATOM 1781 N N . GLY A 1 240 ? 9.304 14.684 -28.612 1.00 67.69 240 GLY A N 1
ATOM 1782 C CA . GLY A 1 240 ? 8.423 15.819 -28.870 1.00 67.69 240 GLY A CA 1
ATOM 1783 C C . GLY A 1 240 ? 9.120 17.182 -28.799 1.00 67.69 240 GLY A C 1
ATOM 1784 O O . GLY A 1 240 ? 8.478 18.203 -29.046 1.00 67.69 240 GLY A O 1
ATOM 1785 N N . ILE A 1 241 ? 10.422 17.230 -28.490 1.00 62.62 241 ILE A N 1
ATOM 1786 C CA . ILE A 1 241 ? 11.207 18.471 -28.431 1.00 62.62 241 ILE A CA 1
ATOM 1787 C C . ILE A 1 241 ? 11.820 18.773 -29.805 1.00 62.62 241 ILE A C 1
ATOM 1789 O O . ILE A 1 241 ? 11.876 19.937 -30.216 1.00 62.62 241 ILE A O 1
ATOM 1793 N N . LEU A 1 242 ? 12.244 17.744 -30.549 1.00 53.38 242 LEU A N 1
ATOM 1794 C CA . LEU A 1 242 ? 12.882 17.904 -31.863 1.00 53.38 242 LEU A CA 1
ATOM 1795 C C . LEU A 1 242 ? 11.897 18.246 -32.991 1.00 53.38 242 LEU A C 1
ATOM 1797 O O . LEU A 1 242 ? 12.250 19.004 -33.898 1.00 53.38 242 LEU A O 1
ATOM 1801 N N . SER A 1 243 ? 10.647 17.786 -32.914 1.00 51.91 243 SER A N 1
ATOM 1802 C CA . SER A 1 243 ? 9.601 18.144 -33.887 1.00 51.91 243 SER A CA 1
ATOM 1803 C C . SER A 1 243 ? 9.271 19.645 -33.891 1.00 51.91 243 SER A C 1
ATOM 1805 O O . SER A 1 243 ? 8.827 20.172 -34.909 1.00 51.91 243 SER A O 1
ATOM 1807 N N . ASN A 1 244 ? 9.586 20.364 -32.807 1.00 45.16 244 ASN A N 1
ATOM 1808 C CA . ASN A 1 244 ? 9.431 21.818 -32.710 1.00 45.16 244 ASN A CA 1
ATOM 1809 C C . ASN A 1 244 ? 10.669 22.613 -33.182 1.00 45.16 244 ASN A C 1
ATOM 1811 O O . ASN A 1 244 ? 10.610 23.836 -33.284 1.00 45.16 244 ASN A O 1
ATOM 1815 N N . ARG A 1 245 ? 11.794 21.942 -33.484 1.00 46.31 245 ARG A N 1
ATOM 1816 C CA . ARG A 1 245 ? 12.975 22.557 -34.129 1.00 46.31 245 ARG A CA 1
ATOM 1817 C C . ARG A 1 245 ? 13.024 22.320 -35.640 1.00 46.31 245 ARG A C 1
ATOM 1819 O O . ARG A 1 245 ? 13.675 23.079 -36.344 1.00 46.31 245 ARG A O 1
ATOM 1826 N N . ALA A 1 246 ? 12.305 21.320 -36.152 1.00 44.94 246 ALA A N 1
ATOM 1827 C CA . ALA A 1 246 ? 12.301 20.971 -37.576 1.00 44.94 246 ALA A CA 1
ATOM 1828 C C . ALA A 1 246 ? 11.469 21.916 -38.476 1.00 44.94 246 ALA A C 1
ATOM 1830 O O . ALA A 1 246 ? 11.500 21.780 -39.697 1.00 44.94 246 ALA A O 1
ATOM 1831 N N . CYS A 1 247 ? 10.773 22.909 -37.911 1.00 44.97 247 CYS A N 1
ATOM 1832 C CA . CYS A 1 247 ? 10.114 23.986 -38.658 1.00 44.97 247 CYS A CA 1
ATOM 1833 C C . CYS A 1 247 ? 10.888 25.306 -38.504 1.00 44.97 247 CYS A C 1
ATOM 1835 O O . CYS A 1 247 ? 10.351 26.272 -37.964 1.00 44.97 247 CYS A O 1
ATOM 1837 N N . GLY A 1 248 ? 12.154 25.370 -38.933 1.00 43.22 248 GLY A N 1
ATOM 1838 C CA . GLY A 1 248 ? 12.873 26.643 -38.856 1.00 43.22 248 GLY A CA 1
ATOM 1839 C C . GLY A 1 248 ? 14.363 26.681 -39.165 1.00 43.22 248 GLY A C 1
ATOM 1840 O O . GLY A 1 248 ? 15.024 27.506 -38.554 1.00 43.22 248 GLY A O 1
ATOM 1841 N N . ASP A 1 249 ? 14.892 25.900 -40.110 1.00 41.00 249 ASP A N 1
ATOM 1842 C CA . ASP A 1 249 ? 16.232 26.178 -40.658 1.00 41.00 249 ASP A CA 1
ATOM 1843 C C . ASP A 1 249 ? 16.151 26.477 -42.169 1.00 41.00 249 ASP A C 1
ATOM 1845 O O . ASP A 1 249 ? 16.175 25.558 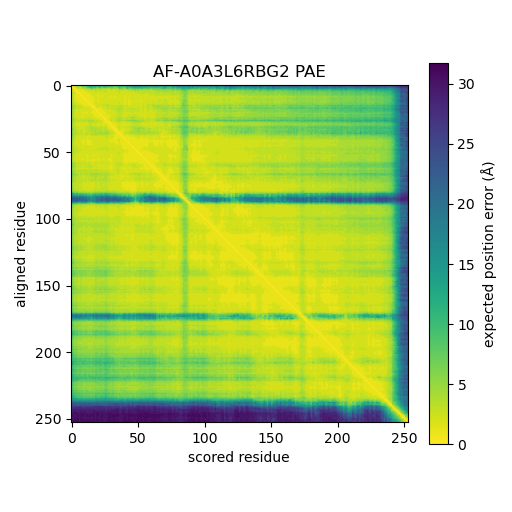-42.987 1.00 41.00 249 ASP A O 1
ATOM 1849 N N . PRO A 1 250 ? 16.050 27.761 -42.580 1.00 45.06 250 PRO A N 1
ATOM 1850 C CA . PRO A 1 250 ? 16.025 28.166 -43.987 1.00 45.06 250 PRO A CA 1
ATOM 1851 C C . PRO A 1 250 ? 17.428 28.320 -44.613 1.00 45.06 250 PRO A C 1
ATOM 1853 O O . PRO A 1 250 ? 17.566 29.008 -45.620 1.00 45.06 250 PRO A O 1
ATOM 1856 N N . TRP A 1 251 ? 18.476 27.703 -44.052 1.00 47.25 251 TRP A N 1
ATOM 1857 C CA . TRP A 1 251 ? 19.872 27.942 -44.464 1.00 47.25 251 TRP A CA 1
ATOM 1858 C C . TRP A 1 251 ? 20.641 26.693 -44.918 1.00 47.25 251 TRP A C 1
ATOM 1860 O O . TRP A 1 251 ? 21.841 26.580 -44.681 1.00 47.25 251 TRP A O 1
ATOM 1870 N N . MET A 1 252 ? 19.984 25.779 -45.632 1.00 42.47 252 MET A N 1
ATOM 1871 C CA . MET A 1 252 ? 20.692 24.933 -46.602 1.00 42.47 252 MET A CA 1
ATOM 1872 C C . MET A 1 252 ? 20.288 25.346 -48.017 1.00 42.47 252 MET A C 1
ATOM 1874 O O . MET A 1 252 ? 19.308 24.850 -48.571 1.00 42.47 252 MET A O 1
ATOM 1878 N N . GLY A 1 253 ? 21.055 26.288 -48.564 1.00 36.81 253 GLY A N 1
ATOM 1879 C CA . GLY A 1 253 ? 21.111 26.670 -49.972 1.00 36.81 253 GLY A CA 1
ATOM 1880 C C . GLY A 1 253 ? 22.564 26.877 -50.365 1.00 36.81 253 GLY A C 1
ATOM 1881 O O . GLY A 1 253 ? 23.307 27.429 -49.521 1.00 36.81 253 GLY A O 1
#

InterPro domains:
  IPR002110 Ankyrin repeat [PF12796] (12-87)
  IPR002110 Ankyrin repeat [PF12796] (92-171)
  IPR002110 Ankyrin repeat [PF12796] (178-239)
  IPR002110 Ankyrin repeat [PR01415] (111-126)
  IPR002110 Ankyrin repeat [PR01415] (224-238)
  IPR002110 Ankyrin repeat [PS50088] (37-59)
  IPR002110 Ankyrin repeat [PS50088] (71-109)
  IPR002110 Ankyrin repeat [PS50088] (110-142)
  IPR002110 Ankyrin repeat [PS50088] (142-174)
  IPR002110 Ankyrin repeat [PS50088] (175-207)
  IPR002110 Ankyrin repeat [PS50088] (208-240)
  IPR002110 Ankyrin repeat [SM00248] (37-67)
  IPR002110 Ankyrin repeat [SM00248] (71-106)
  IPR002110 Ankyrin repeat [SM00248] (110-139)
  IPR002110 Ankyrin repeat [SM00248] (142-171)
  IPR002110 Ankyrin repeat [SM00248] (175-204)
  IPR002110 Ankyrin repeat [SM00248] (208-237)
  IPR036770 Ankyrin repeat-containing domain superfamily [G3DSA:1.25.40.20] (2-89)
  IPR036770 Ankyrin repeat-containing domain superfamily [G3DSA:1.25.40.20] (90-246)
  IPR036770 Ankyrin repeat-containing domain superfamily [SSF48403] (11-239)

Nearest PDB structures (foldseek):
  7tcd-assembly1_A  TM=8.089E-01  e=3.441E-12  synthetic construct
  3d9h-assembly1_A  TM=9.358E-01  e=4.223E-10  Homo sapiens
  3zng-assembly1_A  TM=8.378E-01  e=6.706E-10  Homo sapiens
  3zkj-assembly1_A  TM=8.253E-01  e=7.024E-10  Homo sapiens
  4hrl-assembly1_A  TM=9.209E-01  e=1.874E-08  synthetic construct